Protein AF-A0A0M3K8L6-F1 (afdb_monomer)

Nearest PDB structures (foldseek):
  2xv9-assembly1_A  TM=9.441E-01  e=3.424E-09  Ascaris suum
  5l9t-assembly1_N  TM=1.394E-01  e=3.277E+00  Homo sapiens

Mean predicted aligned error: 20.72 Å

pLDDT: mean 73.65, std 17.53, range [29.53, 94.19]

Structure (mmCIF, N/CA/C/O backbone):
data_AF-A0A0M3K8L6-F1
#
_entry.id   AF-A0A0M3K8L6-F1
#
loop_
_atom_site.group_PDB
_atom_site.id
_atom_site.type_symbol
_atom_site.label_atom_id
_atom_site.label_alt_id
_atom_site.label_comp_id
_atom_site.label_asym_id
_atom_site.label_entity_id
_atom_site.label_seq_id
_atom_site.pdbx_PDB_ins_code
_atom_site.Cartn_x
_atom_site.Cartn_y
_atom_site.Cartn_z
_atom_site.occupancy
_atom_site.B_iso_or_equiv
_atom_site.auth_seq_id
_atom_site.auth_comp_id
_atom_site.auth_asym_id
_atom_site.auth_atom_id
_atom_site.pdbx_PDB_model_num
ATOM 1 N N . MET A 1 1 ? -25.106 10.207 27.024 1.00 66.44 1 MET A N 1
ATOM 2 C CA . MET A 1 1 ? -25.747 10.625 25.760 1.00 66.44 1 MET A CA 1
ATOM 3 C C . MET A 1 1 ? -25.658 12.135 25.568 1.00 66.44 1 MET A C 1
ATOM 5 O O . MET A 1 1 ? -25.492 12.571 24.439 1.00 66.44 1 MET A O 1
ATOM 9 N N . ASP A 1 2 ? -25.664 12.926 26.643 1.00 71.19 2 ASP A N 1
ATOM 10 C CA . ASP A 1 2 ? -25.827 14.388 26.529 1.00 71.19 2 ASP A CA 1
ATOM 11 C C . ASP A 1 2 ? -24.532 15.207 26.544 1.00 71.19 2 ASP A C 1
ATOM 13 O O . ASP A 1 2 ? -24.562 16.410 26.312 1.00 71.19 2 ASP A O 1
ATOM 17 N N . THR A 1 3 ? -23.383 14.563 26.752 1.00 80.44 3 THR A N 1
ATOM 18 C CA . THR A 1 3 ? -22.066 15.214 26.698 1.00 80.44 3 THR A CA 1
ATOM 19 C C . THR A 1 3 ? -21.401 15.001 25.335 1.00 80.44 3 THR A C 1
ATOM 21 O O . THR A 1 3 ? -21.449 15.867 24.466 1.00 80.44 3 THR A O 1
ATOM 24 N N . HIS A 1 4 ? -20.833 13.816 25.103 1.00 86.25 4 HIS A N 1
ATOM 25 C CA . HIS A 1 4 ? -20.011 13.514 23.919 1.00 86.25 4 HIS A CA 1
ATOM 26 C C . HIS A 1 4 ? -20.812 13.072 22.682 1.00 86.25 4 HIS A C 1
ATOM 28 O O . HIS A 1 4 ? -20.269 13.009 21.582 1.00 86.25 4 HIS A O 1
ATOM 34 N N . LEU A 1 5 ? -22.109 12.792 22.855 1.00 87.56 5 LEU A N 1
ATOM 35 C CA . LEU A 1 5 ? -23.049 12.385 21.799 1.00 87.56 5 LEU A CA 1
ATOM 36 C C . LEU A 1 5 ? -24.196 13.396 21.623 1.00 87.56 5 LEU A C 1
ATOM 38 O O . LEU A 1 5 ? -25.257 13.067 21.101 1.00 87.56 5 LEU A O 1
ATOM 42 N N . LYS A 1 6 ? -23.986 14.646 22.058 1.00 89.00 6 LYS A N 1
ATOM 43 C CA . LYS A 1 6 ? -24.991 15.719 21.982 1.00 89.00 6 LYS A CA 1
ATOM 44 C C . LYS A 1 6 ? -25.395 16.104 20.554 1.00 89.00 6 LYS A C 1
ATOM 46 O O . LYS A 1 6 ? -26.460 16.670 20.372 1.00 89.00 6 LYS A O 1
ATOM 51 N N . TRP A 1 7 ? -24.539 15.800 19.581 1.00 91.31 7 TRP A N 1
ATOM 52 C CA . TRP A 1 7 ? -24.730 16.077 18.157 1.00 91.31 7 TRP A CA 1
ATOM 53 C C . TRP A 1 7 ? -25.682 15.089 17.470 1.00 91.31 7 TRP A C 1
ATOM 55 O O . TRP A 1 7 ? -26.079 15.320 16.333 1.00 91.31 7 TRP A O 1
ATOM 65 N N . LEU A 1 8 ? -26.043 13.991 18.141 1.00 90.94 8 LEU A N 1
ATOM 66 C CA . LEU A 1 8 ? -27.080 13.084 17.663 1.00 90.94 8 LEU A CA 1
ATOM 67 C C . LEU A 1 8 ? -28.461 13.710 17.857 1.00 90.94 8 LEU A C 1
ATOM 69 O O . LEU A 1 8 ? -28.747 14.285 18.913 1.00 90.94 8 LEU A O 1
ATOM 73 N N . SER A 1 9 ? -29.327 13.518 16.866 1.00 91.50 9 SER A N 1
ATOM 74 C CA . SER A 1 9 ? -30.755 13.828 16.983 1.00 91.50 9 SER A CA 1
ATOM 75 C C . SER A 1 9 ? -31.423 12.998 18.093 1.00 91.50 9 SER A C 1
ATOM 77 O O . SER A 1 9 ? -30.913 11.927 18.453 1.00 91.50 9 SER A O 1
ATOM 79 N N . PRO A 1 10 ? -32.547 13.467 18.664 1.00 92.38 10 PRO A N 1
ATOM 80 C CA . PRO A 1 10 ? -33.313 12.704 19.648 1.00 92.38 10 PRO A CA 1
ATOM 81 C C . PRO A 1 10 ? -33.648 11.284 19.175 1.00 92.38 10 PRO A C 1
ATOM 83 O O . PRO A 1 10 ? -33.452 10.336 19.932 1.00 92.38 10 PRO A O 1
ATOM 86 N N . GLU A 1 11 ? -34.031 11.130 17.908 1.00 92.25 11 GLU A N 1
ATOM 87 C CA . GLU A 1 11 ? -34.384 9.850 17.290 1.00 92.25 11 GLU A CA 1
ATOM 88 C C . GLU A 1 11 ? -33.172 8.909 17.234 1.00 92.25 11 GLU A C 1
ATOM 90 O O . GLU A 1 11 ? -33.246 7.749 17.636 1.00 92.25 11 GLU A O 1
ATOM 95 N N . GLN A 1 12 ? -32.007 9.421 16.819 1.00 92.81 12 GLN A N 1
ATOM 96 C CA . GLN A 1 12 ? -30.764 8.641 16.809 1.00 92.81 12 GLN A CA 1
ATOM 97 C C . GLN A 1 12 ? -30.341 8.222 18.221 1.00 92.81 12 GLN A C 1
ATOM 99 O O . GLN A 1 12 ? -29.830 7.118 18.412 1.00 92.81 12 GLN A O 1
ATOM 104 N N . LYS A 1 13 ? -30.525 9.089 19.225 1.00 92.75 13 LYS A N 1
ATOM 105 C CA . LYS A 1 13 ? -30.230 8.746 20.624 1.00 92.75 13 LYS A CA 1
ATOM 106 C C . LYS A 1 13 ? -31.160 7.648 21.130 1.00 92.75 13 LYS A C 1
ATOM 108 O O . LYS A 1 13 ? -30.684 6.736 21.805 1.00 92.75 13 LYS A O 1
ATOM 113 N N . GLU A 1 14 ? -32.450 7.732 20.817 1.00 93.19 14 GLU A N 1
ATOM 114 C CA . GLU A 1 14 ? -33.437 6.722 21.191 1.00 93.19 14 GLU A CA 1
ATOM 115 C C . GLU A 1 14 ? -33.106 5.363 20.573 1.00 93.19 14 GLU A C 1
ATOM 117 O O . GLU A 1 14 ? -33.048 4.372 21.298 1.00 93.19 14 GLU A O 1
ATOM 122 N N . GLU A 1 15 ? -32.738 5.323 19.293 1.00 93.75 15 GLU A N 1
ATOM 123 C CA . GLU A 1 15 ? -32.321 4.084 18.632 1.00 93.75 15 GLU A CA 1
ATOM 124 C C . GLU A 1 15 ? -31.092 3.454 19.306 1.00 93.75 15 GLU A C 1
ATOM 126 O O . GLU A 1 15 ? -31.068 2.252 19.567 1.00 93.75 15 GLU A O 1
ATOM 131 N N . LEU A 1 16 ? -30.071 4.242 19.667 1.00 92.56 16 LEU A N 1
ATOM 132 C CA . LEU A 1 16 ? -28.906 3.709 20.387 1.00 92.56 16 LEU A CA 1
ATOM 133 C C . LEU A 1 16 ? -29.274 3.186 21.787 1.00 92.56 16 LEU A C 1
ATOM 135 O O . LEU A 1 16 ? -28.673 2.219 22.268 1.00 92.56 16 LEU A O 1
ATOM 139 N N . LEU A 1 17 ? -30.241 3.819 22.459 1.00 92.62 17 LEU A N 1
ATOM 140 C CA . LEU A 1 17 ? -30.763 3.347 23.742 1.00 92.62 17 LEU A CA 1
ATOM 141 C C . LEU A 1 17 ? -31.552 2.047 23.576 1.00 92.62 17 LEU A C 1
ATOM 143 O O . LEU A 1 17 ? -31.410 1.150 24.407 1.00 92.62 17 LEU A O 1
ATOM 147 N N . GLU A 1 18 ? -32.338 1.922 22.512 1.00 94.19 18 GLU A N 1
ATOM 148 C CA . GLU A 1 18 ? -33.068 0.704 22.178 1.00 94.19 18 GLU A CA 1
ATOM 149 C C . GLU A 1 18 ? -32.111 -0.443 21.840 1.00 94.19 18 GLU A C 1
ATOM 151 O O . GLU A 1 18 ? -32.229 -1.526 22.408 1.00 94.19 18 GLU A O 1
ATOM 156 N N . MET A 1 19 ? -31.074 -0.189 21.032 1.00 93.25 19 MET A N 1
ATOM 157 C CA . MET A 1 19 ? -30.002 -1.155 20.774 1.00 93.25 19 MET A CA 1
ATOM 158 C C . MET A 1 19 ? -29.391 -1.663 22.085 1.00 93.25 19 MET A C 1
ATOM 160 O O . MET A 1 19 ? -29.245 -2.871 22.278 1.00 93.25 19 MET A O 1
ATOM 164 N N . LYS A 1 20 ? -29.088 -0.756 23.022 1.00 91.00 20 LYS A N 1
ATOM 165 C CA . LYS A 1 20 ? -28.560 -1.122 24.342 1.00 91.00 20 LYS A CA 1
ATOM 166 C C . LYS A 1 20 ? -29.549 -1.970 25.152 1.00 91.00 20 LYS A C 1
ATOM 168 O O . LYS A 1 20 ? -29.124 -2.939 25.776 1.00 91.00 20 LYS A O 1
ATOM 173 N N . LYS A 1 21 ? -30.843 -1.624 25.155 1.00 93.31 21 LYS A N 1
ATOM 174 C CA . LYS A 1 21 ? -31.902 -2.394 25.841 1.00 93.31 21 LYS A CA 1
ATOM 175 C C . LYS A 1 21 ? -32.066 -3.793 25.244 1.00 93.31 21 LYS A C 1
ATOM 177 O O . LYS A 1 21 ? -32.206 -4.753 25.991 1.00 93.31 21 LYS A O 1
ATOM 182 N N . ASN A 1 22 ? -31.945 -3.910 23.924 1.00 92.75 22 ASN A N 1
ATOM 183 C CA . ASN A 1 22 ? -32.039 -5.166 23.179 1.00 92.75 22 ASN A CA 1
ATOM 184 C C . ASN A 1 22 ? -30.759 -6.022 23.266 1.00 92.75 22 ASN A C 1
ATOM 186 O O . ASN A 1 22 ? -30.599 -6.978 22.510 1.00 92.75 22 ASN A O 1
ATOM 190 N N . GLY A 1 23 ? -29.824 -5.681 24.161 1.00 90.31 23 GLY A N 1
ATOM 191 C CA . GLY A 1 23 ? -28.615 -6.464 24.410 1.00 90.31 23 GLY A CA 1
ATOM 192 C C . GLY A 1 23 ? -27.557 -6.369 23.309 1.00 90.31 23 GLY A C 1
ATOM 193 O O . GLY A 1 23 ? -26.656 -7.206 23.264 1.00 90.31 23 GLY A O 1
ATOM 194 N N . LYS A 1 24 ? -27.634 -5.367 22.421 1.00 90.94 24 LYS A N 1
ATOM 195 C CA . LYS A 1 24 ? -26.605 -5.152 21.398 1.00 90.94 24 LYS A CA 1
ATOM 196 C C . LYS A 1 24 ? -25.256 -4.854 22.036 1.00 90.94 24 LYS A C 1
ATOM 198 O O . LYS A 1 24 ? -25.151 -4.143 23.039 1.00 90.94 24 LYS A O 1
ATOM 203 N N . SER A 1 25 ? -24.206 -5.386 21.422 1.00 87.19 25 SER A N 1
ATOM 204 C CA . SER A 1 25 ? -22.842 -5.198 21.901 1.00 87.19 25 SER A CA 1
ATOM 205 C C . SER A 1 25 ? -22.416 -3.730 21.798 1.00 87.19 25 SER A C 1
ATOM 207 O O . SER A 1 25 ? -22.850 -2.989 20.912 1.00 87.19 25 SER A O 1
ATOM 209 N N . LYS A 1 26 ? -21.488 -3.303 22.667 1.00 82.69 26 LYS A N 1
ATOM 210 C CA . LYS A 1 26 ? -20.894 -1.956 22.587 1.00 82.69 26 LYS A CA 1
ATOM 211 C C . LYS A 1 26 ? -20.299 -1.679 21.201 1.00 82.69 26 LYS A C 1
ATOM 213 O O . LYS A 1 26 ? -20.397 -0.554 20.729 1.00 82.69 26 LYS A O 1
ATOM 218 N N . LYS A 1 27 ? -19.746 -2.702 20.537 1.00 82.69 27 LYS A N 1
ATOM 219 C CA . LYS A 1 27 ? -19.199 -2.612 19.174 1.00 82.69 27 LYS A CA 1
ATOM 220 C C . LYS A 1 27 ? -20.271 -2.305 18.128 1.00 82.69 27 LYS A C 1
ATOM 222 O O . LYS A 1 27 ? -20.048 -1.453 17.278 1.00 82.69 27 LYS A O 1
ATOM 227 N N . GLU A 1 28 ? -21.439 -2.943 18.203 1.00 85.31 28 GLU A N 1
ATOM 228 C CA . GLU A 1 28 ? -22.564 -2.634 17.305 1.00 85.31 28 GLU A CA 1
ATOM 229 C C . GLU A 1 28 ? -23.077 -1.204 17.520 1.00 85.31 28 GLU A C 1
ATOM 231 O O . GLU A 1 28 ? -23.329 -0.482 16.557 1.00 85.31 28 GLU A O 1
ATOM 236 N N . ILE A 1 29 ? -23.167 -0.763 18.779 1.00 89.25 29 ILE A N 1
ATOM 237 C CA . ILE A 1 29 ? -23.559 0.613 19.122 1.00 89.25 29 ILE A CA 1
ATOM 238 C C . ILE A 1 29 ? -22.514 1.614 18.602 1.00 89.25 29 ILE A C 1
ATOM 240 O O . ILE A 1 29 ? -22.872 2.618 17.991 1.00 89.25 29 ILE A O 1
ATOM 244 N N . GLN A 1 30 ? -21.220 1.337 18.786 1.00 85.25 30 GLN A N 1
ATOM 245 C CA . GLN A 1 30 ? -20.128 2.159 18.253 1.00 85.25 30 GLN A CA 1
ATOM 246 C C . GLN A 1 30 ? -20.168 2.245 16.724 1.00 85.25 30 GLN A C 1
ATOM 248 O O . GLN A 1 30 ? -20.036 3.340 16.184 1.00 85.25 30 GLN A O 1
ATOM 253 N N . ALA A 1 31 ? -20.403 1.129 16.029 1.00 86.12 31 ALA A N 1
ATOM 254 C CA . ALA A 1 31 ? -20.527 1.108 14.572 1.00 86.12 31 ALA A CA 1
ATOM 255 C C . ALA A 1 31 ? -21.700 1.974 14.090 1.00 86.12 31 ALA A C 1
ATOM 257 O O . ALA A 1 31 ? -21.588 2.676 13.087 1.00 86.12 31 ALA A O 1
ATOM 258 N N . LYS A 1 32 ? -22.813 1.983 14.833 1.00 90.62 32 LYS A N 1
ATOM 259 C CA . LYS A 1 32 ? -23.957 2.847 14.532 1.00 90.62 32 LYS A CA 1
ATOM 260 C C . LYS A 1 32 ? -23.649 4.330 14.774 1.00 90.62 32 LYS A C 1
ATOM 262 O O . LYS A 1 32 ? -23.982 5.167 13.939 1.00 90.62 32 LYS A O 1
ATOM 267 N N . VAL A 1 33 ? -22.953 4.664 15.863 1.00 90.44 33 VAL A N 1
ATOM 268 C CA . VAL A 1 33 ? -22.462 6.035 16.111 1.00 90.44 33 VAL A CA 1
ATOM 269 C C . VAL A 1 33 ? -21.514 6.485 14.996 1.00 90.44 33 VAL A C 1
ATOM 271 O O . VAL A 1 33 ? -21.621 7.608 14.506 1.00 90.44 33 VAL A O 1
ATOM 274 N N . GLU A 1 34 ? -20.613 5.609 14.556 1.00 85.81 34 GLU A N 1
ATOM 275 C CA . GLU A 1 34 ? -19.696 5.880 13.450 1.00 85.81 34 GLU A CA 1
ATOM 276 C C . GLU A 1 34 ? -20.441 6.088 12.126 1.00 85.81 34 GLU A C 1
ATOM 278 O O . GLU A 1 34 ? -20.120 7.007 11.373 1.00 85.81 34 GLU A O 1
ATOM 283 N N . HIS A 1 35 ? -21.471 5.284 11.860 1.00 88.75 35 HIS A N 1
ATOM 284 C CA . HIS A 1 35 ? -22.353 5.473 10.714 1.00 88.75 35 HIS A CA 1
ATOM 285 C C . HIS A 1 35 ? -22.966 6.879 10.719 1.00 88.75 35 HIS A C 1
ATOM 287 O O . HIS A 1 35 ? -22.890 7.570 9.704 1.00 88.75 35 HIS A O 1
ATOM 293 N N . TYR A 1 36 ? -23.494 7.348 11.855 1.00 91.38 36 TYR A N 1
ATOM 294 C CA . TYR A 1 36 ? -24.019 8.713 11.968 1.00 91.38 36 TYR A CA 1
ATOM 295 C C . TYR A 1 36 ? -22.958 9.784 11.757 1.00 91.38 36 TYR A C 1
ATOM 297 O O . TYR A 1 36 ? -23.195 10.729 11.011 1.00 91.38 36 TYR A O 1
ATOM 305 N N . LEU A 1 37 ? -21.768 9.606 12.328 1.00 87.94 37 LEU A N 1
ATOM 306 C CA . LEU A 1 37 ? -20.661 10.541 12.145 1.00 87.94 37 LEU A CA 1
ATOM 307 C C . LEU A 1 37 ? -20.244 10.656 10.669 1.00 87.94 37 LEU A C 1
ATOM 309 O O . LEU A 1 37 ? -19.899 11.738 10.198 1.00 87.94 37 LEU A O 1
ATOM 313 N N . ASN A 1 38 ? -20.270 9.547 9.928 1.00 85.94 38 ASN A N 1
ATOM 314 C CA . ASN A 1 38 ? -19.866 9.522 8.524 1.00 85.94 38 ASN A CA 1
ATOM 315 C C . ASN A 1 38 ? -20.858 10.229 7.595 1.00 85.94 38 ASN A C 1
ATOM 317 O O . ASN A 1 38 ? -20.407 10.775 6.591 1.00 85.94 38 ASN A O 1
ATOM 321 N N . HIS A 1 39 ? -22.144 10.263 7.957 1.00 90.00 39 HIS A N 1
ATOM 322 C CA . HIS A 1 39 ? -23.195 10.987 7.230 1.00 90.00 39 HIS A CA 1
ATOM 323 C C . HIS A 1 39 ? -23.201 12.496 7.510 1.00 90.00 39 HIS A C 1
ATOM 325 O O . HIS A 1 39 ? -23.907 13.238 6.834 1.00 90.00 39 HIS A O 1
ATOM 331 N N . LEU A 1 40 ? -22.427 12.963 8.495 1.00 84.75 40 LEU A N 1
ATOM 332 C CA . LEU A 1 40 ? -22.200 14.389 8.700 1.00 84.75 40 LEU A CA 1
ATOM 333 C C . LEU A 1 40 ? -21.114 14.906 7.752 1.00 84.75 40 LEU A C 1
ATOM 335 O O . LEU A 1 40 ? -20.116 14.227 7.475 1.00 84.75 40 LEU A O 1
ATOM 339 N N . GLU A 1 41 ? -21.269 16.162 7.345 1.00 81.31 41 GLU A N 1
ATOM 340 C CA . GLU A 1 41 ? -20.324 16.901 6.509 1.00 81.31 41 GLU A CA 1
ATOM 341 C C . GLU A 1 41 ? -19.964 18.254 7.143 1.00 81.31 41 GLU A C 1
ATOM 343 O O . GLU A 1 41 ? -20.575 18.689 8.123 1.00 81.31 41 GLU A O 1
ATOM 348 N N . GLY A 1 42 ? -18.927 18.903 6.605 1.00 86.00 42 GLY A N 1
ATOM 349 C CA . GLY A 1 42 ? -18.528 20.254 7.002 1.00 86.00 42 GLY A CA 1
ATOM 350 C C . GLY A 1 42 ? -18.249 20.412 8.501 1.00 86.00 42 GLY A C 1
ATOM 351 O O . GLY A 1 42 ? -17.593 19.574 9.128 1.00 86.00 42 GLY A O 1
ATOM 352 N N . ASP A 1 43 ? -18.730 21.513 9.072 1.00 84.19 43 ASP A N 1
ATOM 353 C CA . ASP A 1 43 ? -18.460 21.871 10.466 1.00 84.19 43 ASP A CA 1
ATOM 354 C C . ASP A 1 43 ? -19.219 20.992 11.468 1.00 84.19 43 ASP A C 1
ATOM 356 O O . ASP A 1 43 ? -18.664 20.655 12.514 1.00 84.19 43 ASP A O 1
ATOM 360 N N . ALA A 1 44 ? -20.401 20.480 11.107 1.00 87.56 44 ALA A N 1
ATOM 361 C CA . ALA A 1 44 ? -21.141 19.530 11.939 1.00 87.56 44 ALA A CA 1
ATOM 362 C C . ALA A 1 44 ? -20.323 18.255 12.209 1.00 87.56 44 ALA A C 1
ATOM 364 O O . ALA A 1 44 ? -20.238 17.777 13.343 1.00 87.56 44 ALA A O 1
ATOM 365 N N . LYS A 1 45 ? -19.637 17.732 11.182 1.00 88.75 45 LYS A N 1
ATOM 366 C CA . LYS A 1 45 ? -18.736 16.580 11.337 1.00 88.75 45 LYS A CA 1
ATOM 367 C C . LYS A 1 45 ? -17.537 16.902 12.226 1.00 88.75 45 LYS A C 1
ATOM 369 O O . LYS A 1 45 ? -17.133 16.065 13.038 1.00 88.75 45 LYS A O 1
ATOM 374 N N . LYS A 1 46 ? -16.955 18.099 12.088 1.00 84.88 46 LYS A N 1
ATOM 375 C CA . LYS A 1 46 ? -15.815 18.535 12.912 1.00 84.88 46 LYS A CA 1
ATOM 376 C C . LYS A 1 46 ? -16.210 18.639 14.383 1.00 84.88 46 LYS A C 1
ATOM 378 O O . LYS A 1 46 ? -15.505 18.096 15.230 1.00 84.88 46 LYS A O 1
ATOM 383 N N . GLU A 1 47 ? -17.341 19.267 14.691 1.00 87.94 47 GLU A N 1
ATOM 384 C CA . GLU A 1 47 ? -17.843 19.412 16.063 1.00 87.94 47 GLU A CA 1
ATOM 385 C C . GLU A 1 47 ? -18.205 18.069 16.703 1.00 87.94 47 GLU A C 1
ATOM 387 O O . GLU A 1 47 ? -17.867 17.813 17.866 1.00 87.94 47 GLU A O 1
ATOM 392 N N . ALA A 1 48 ? -18.843 17.178 15.939 1.00 89.94 48 ALA A N 1
ATOM 393 C CA . ALA A 1 48 ? -19.135 15.817 16.372 1.00 89.94 48 ALA A CA 1
ATOM 394 C C . ALA A 1 48 ? -17.844 15.039 16.678 1.00 89.94 48 ALA A C 1
ATOM 396 O O . ALA A 1 48 ? -17.720 14.422 17.738 1.00 89.94 48 ALA A O 1
ATOM 397 N N . THR A 1 49 ? -16.841 15.143 15.801 1.00 86.69 49 THR A N 1
ATOM 398 C CA . THR A 1 49 ? -15.523 14.519 15.992 1.00 86.69 49 THR A CA 1
ATOM 399 C C . THR A 1 49 ? -14.824 15.064 17.239 1.00 86.69 49 THR A C 1
ATOM 401 O O . THR A 1 49 ? -14.344 14.281 18.055 1.00 86.69 49 THR A O 1
ATOM 404 N N . GLN A 1 50 ? -14.819 16.384 17.450 1.00 87.25 50 GLN A N 1
ATOM 405 C CA . GLN A 1 50 ? -14.248 17.008 18.652 1.00 87.25 50 GLN A CA 1
ATOM 406 C C . GLN A 1 50 ? -14.973 16.575 19.933 1.00 87.25 50 GLN A C 1
ATOM 408 O O . GLN A 1 50 ? -14.337 16.296 20.950 1.00 87.25 50 GLN A O 1
ATOM 413 N N . SER A 1 51 ? -16.300 16.444 19.882 1.00 89.62 51 SER A N 1
ATOM 414 C CA . SER A 1 51 ? -17.097 15.957 21.014 1.00 89.62 51 SER A CA 1
ATOM 415 C C . SER A 1 51 ? -16.733 14.516 21.390 1.00 89.62 51 SER A C 1
ATOM 417 O O . SER A 1 51 ? -16.581 14.211 22.577 1.00 89.62 51 SER A O 1
ATOM 419 N N . LEU A 1 52 ? -16.534 13.649 20.390 1.00 90.44 52 LEU A N 1
ATOM 420 C CA . LEU A 1 52 ? -16.093 12.263 20.573 1.00 90.44 52 LEU A CA 1
ATOM 421 C C . LEU A 1 52 ? -14.642 12.169 21.070 1.00 90.44 52 LEU A C 1
ATOM 423 O O . LEU A 1 52 ? -14.358 11.371 21.963 1.00 90.44 52 LEU A O 1
ATOM 427 N N . ILE A 1 53 ? -13.740 13.015 20.557 1.00 88.50 53 ILE A N 1
ATOM 428 C CA . ILE A 1 53 ? -12.365 13.156 21.065 1.00 88.50 53 ILE A CA 1
ATOM 429 C C . ILE A 1 53 ? -12.382 13.510 22.557 1.00 88.50 53 ILE A C 1
ATOM 431 O O . ILE A 1 53 ? -11.616 12.939 23.332 1.00 88.50 53 ILE A O 1
ATOM 435 N N . GLY A 1 54 ? -13.287 14.397 22.982 1.00 88.94 54 GLY A N 1
ATOM 436 C CA . GLY A 1 54 ? -13.497 14.703 24.397 1.00 88.94 54 GLY A CA 1
ATOM 437 C C . GLY A 1 54 ? -13.831 13.458 25.224 1.00 88.94 54 GLY A C 1
ATOM 438 O O . GLY A 1 54 ? -13.235 13.249 26.275 1.00 88.94 54 GLY A O 1
ATOM 439 N N . GLY A 1 55 ? -14.708 12.585 24.722 1.00 90.12 55 GLY A N 1
ATOM 440 C CA . GLY A 1 55 ? -15.054 11.334 25.406 1.00 90.12 55 GLY A CA 1
ATOM 441 C C . GLY A 1 55 ? -13.873 10.368 25.495 1.00 90.12 55 GLY A C 1
ATOM 442 O O . GLY A 1 55 ? -13.639 9.758 26.535 1.00 90.12 55 GLY A O 1
ATOM 443 N N . CYS A 1 56 ? -13.071 10.282 24.435 1.00 90.38 56 CYS A N 1
ATOM 444 C CA . CYS A 1 56 ? -11.840 9.498 24.442 1.00 90.38 56 CYS A CA 1
ATOM 445 C C . CYS A 1 56 ? -10.799 10.021 25.432 1.00 90.38 56 CYS A C 1
ATOM 447 O O . CYS A 1 56 ? -10.072 9.226 26.026 1.00 90.38 56 CYS A O 1
ATOM 449 N N . ARG A 1 57 ? -10.748 11.337 25.656 1.00 89.50 57 ARG A N 1
ATOM 450 C CA . ARG A 1 57 ? -9.872 11.932 26.666 1.00 89.50 57 ARG A CA 1
ATOM 451 C C . ARG A 1 57 ? -10.264 11.510 28.080 1.00 89.50 57 ARG A C 1
ATOM 453 O O . ARG A 1 57 ? -9.382 11.178 28.861 1.00 89.50 57 ARG A O 1
ATOM 460 N N . GLU A 1 58 ? -11.556 11.480 28.393 1.00 91.00 58 GLU A N 1
ATOM 461 C CA . GLU A 1 58 ? -12.040 11.002 29.697 1.00 91.00 58 GLU A CA 1
ATOM 462 C C . GLU A 1 58 ? -11.705 9.520 29.916 1.00 91.00 58 GLU A C 1
ATOM 464 O O . GLU A 1 58 ? -11.267 9.127 30.997 1.00 91.00 58 GLU A O 1
ATOM 469 N N . ILE A 1 59 ? -11.812 8.701 28.865 1.00 90.94 59 ILE A N 1
ATOM 470 C CA . ILE A 1 59 ? -11.391 7.295 28.916 1.00 90.94 59 ILE A CA 1
ATOM 471 C C . ILE A 1 59 ? -9.878 7.186 29.152 1.00 90.94 59 ILE A C 1
ATOM 473 O O . ILE A 1 59 ? -9.457 6.410 30.006 1.00 90.94 59 ILE A O 1
ATOM 477 N N . LEU A 1 60 ? -9.054 7.973 28.450 1.00 89.06 60 LEU A N 1
ATOM 478 C CA . LEU A 1 60 ? -7.601 7.990 28.661 1.00 89.06 60 LEU A CA 1
ATOM 479 C C . LEU A 1 60 ? -7.246 8.362 30.105 1.00 89.06 60 LEU A C 1
ATOM 481 O O . LEU A 1 60 ? -6.498 7.630 30.748 1.00 89.06 60 LEU A O 1
ATOM 485 N N . LYS A 1 61 ? -7.853 9.419 30.656 1.00 92.88 61 LYS A N 1
ATOM 486 C CA . LYS A 1 61 ? -7.655 9.824 32.058 1.00 92.88 61 LYS A CA 1
ATOM 487 C C . LYS A 1 61 ? -7.976 8.697 33.036 1.00 92.88 61 LYS A C 1
ATOM 489 O O . LYS A 1 61 ? -7.233 8.481 33.988 1.00 92.88 61 LYS A O 1
ATOM 494 N N . TYR A 1 62 ? -9.053 7.956 32.791 1.00 92.25 62 TYR A N 1
ATOM 495 C CA . TYR A 1 62 ? -9.436 6.818 33.625 1.00 92.25 62 TYR A CA 1
ATOM 496 C C . TYR A 1 62 ? -8.445 5.643 33.520 1.00 92.25 62 TYR A C 1
ATOM 498 O O . TYR A 1 62 ? -8.057 5.049 34.534 1.00 92.25 62 TYR A O 1
ATOM 506 N N . VAL A 1 63 ? -8.023 5.311 32.296 1.00 91.44 63 VAL A N 1
ATOM 507 C CA . VAL A 1 63 ? -7.172 4.149 32.003 1.00 91.44 63 VAL A CA 1
ATOM 508 C C . VAL A 1 63 ? -5.722 4.392 32.422 1.00 91.44 63 VAL A C 1
ATOM 510 O O . VAL A 1 63 ? -5.195 3.639 33.238 1.00 91.44 63 VAL A O 1
ATOM 513 N N . ILE A 1 64 ? -5.086 5.438 31.890 1.00 89.88 64 ILE A N 1
ATOM 514 C CA . ILE A 1 64 ? -3.649 5.701 32.066 1.00 89.88 64 ILE A CA 1
ATOM 515 C C . ILE A 1 64 ? -3.351 6.799 33.096 1.00 89.88 64 ILE A C 1
ATOM 517 O O . ILE A 1 64 ? -2.188 7.014 33.421 1.00 89.88 64 ILE A O 1
ATOM 521 N N . GLY A 1 65 ? -4.368 7.474 33.638 1.00 90.94 65 GLY A N 1
ATOM 522 C CA . GLY A 1 65 ? -4.202 8.545 34.624 1.00 90.94 65 GLY A CA 1
ATOM 523 C C . GLY A 1 65 ? -4.062 9.940 34.007 1.00 90.94 65 GLY A C 1
ATOM 524 O O . GLY A 1 65 ? -3.793 10.104 32.813 1.00 90.94 65 GLY A O 1
ATOM 525 N N . GLU A 1 66 ? -4.257 10.967 34.839 1.00 91.25 66 GLU A N 1
ATOM 526 C CA . GLU A 1 66 ? -4.202 12.377 34.423 1.00 91.25 66 GLU A CA 1
ATOM 527 C C . GLU A 1 66 ? -2.785 12.791 33.994 1.00 91.25 66 GLU A C 1
ATOM 529 O O . GLU A 1 66 ? -2.639 13.484 32.993 1.00 91.25 66 GLU A O 1
ATOM 534 N N . GLU A 1 67 ? -1.751 12.312 34.695 1.00 90.00 67 GLU A N 1
ATOM 535 C CA . GLU A 1 67 ? -0.340 12.617 34.416 1.00 90.00 67 GLU A CA 1
ATOM 536 C C . GLU A 1 67 ? 0.086 12.128 33.024 1.00 90.00 67 GLU A C 1
ATOM 538 O O . GLU A 1 67 ? 0.450 12.932 32.167 1.00 90.00 67 GLU A O 1
ATOM 543 N N . ASN A 1 68 ? -0.082 10.832 32.746 1.00 91.25 68 ASN A N 1
ATOM 544 C CA . ASN A 1 68 ? 0.256 10.248 31.445 1.00 91.25 68 ASN A CA 1
ATOM 545 C C . ASN A 1 68 ? -0.593 10.846 30.307 1.00 91.25 68 ASN A C 1
ATOM 547 O O . ASN A 1 68 ? -0.117 11.037 29.187 1.00 91.25 68 ASN A O 1
ATOM 551 N N . THR A 1 69 ? -1.857 11.193 30.581 1.00 90.81 69 THR A N 1
ATOM 552 C CA . THR A 1 69 ? -2.714 11.878 29.599 1.00 90.81 69 THR A CA 1
ATOM 553 C C . THR A 1 69 ? -2.228 13.304 29.315 1.00 90.81 69 THR A C 1
ATOM 555 O O . THR A 1 69 ? -2.281 13.758 28.168 1.00 90.81 69 THR A O 1
ATOM 558 N N . ALA A 1 70 ? -1.759 14.025 30.336 1.00 91.31 70 ALA A N 1
ATOM 559 C CA . ALA A 1 70 ? -1.180 15.355 30.186 1.00 91.31 70 ALA A CA 1
ATOM 560 C C . ALA A 1 70 ? 0.140 15.308 29.406 1.00 91.31 70 ALA A C 1
ATOM 562 O O . ALA A 1 70 ? 0.357 16.166 28.550 1.00 91.31 70 ALA A O 1
ATOM 563 N N . GLU A 1 71 ? 0.964 14.279 29.617 1.00 92.00 71 GLU A N 1
ATOM 564 C CA . GLU A 1 71 ? 2.189 14.067 28.843 1.00 92.00 71 GLU A CA 1
ATOM 565 C C . GLU A 1 71 ? 1.886 13.864 27.350 1.00 92.00 71 GLU A C 1
ATOM 567 O O . GLU A 1 71 ? 2.442 14.574 26.512 1.00 92.00 71 GLU A O 1
ATOM 572 N N . LEU A 1 72 ? 0.931 12.989 26.999 1.00 89.38 72 LEU A N 1
ATOM 573 C CA . LEU A 1 72 ? 0.509 12.804 25.599 1.00 89.38 72 LEU A CA 1
ATOM 574 C C . LEU A 1 72 ? -0.001 14.104 24.966 1.00 89.38 72 LEU A C 1
ATOM 576 O O . LEU A 1 72 ? 0.247 14.371 23.788 1.00 89.38 72 LEU A O 1
ATOM 580 N N . ARG A 1 73 ? -0.716 14.927 25.740 1.00 88.12 73 ARG A N 1
ATOM 581 C CA . ARG A 1 73 ? -1.176 16.239 25.278 1.00 88.12 73 ARG A CA 1
ATOM 582 C C . ARG A 1 73 ? 0.001 17.180 25.028 1.00 88.12 73 ARG A C 1
ATOM 584 O O . ARG A 1 73 ? 0.053 17.787 23.966 1.00 88.12 73 ARG A O 1
ATOM 591 N N . SER A 1 74 ? 0.947 17.257 25.962 1.00 90.31 74 SER A N 1
ATOM 592 C CA . SER A 1 74 ? 2.145 18.090 25.824 1.00 90.31 74 SER A CA 1
ATOM 593 C C . SER A 1 74 ? 2.964 17.696 24.599 1.00 90.31 74 SER A C 1
ATOM 595 O O . SER A 1 74 ? 3.385 18.567 23.843 1.00 90.31 74 SER A O 1
ATOM 597 N N . MET A 1 75 ? 3.147 16.393 24.362 1.00 89.38 75 MET A N 1
ATOM 598 C CA . MET A 1 75 ? 3.823 15.888 2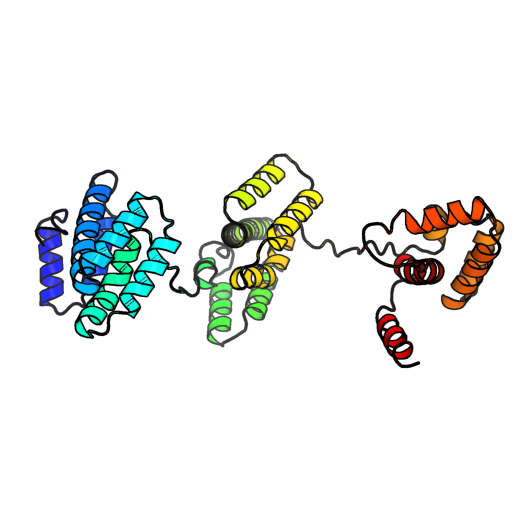3.166 1.00 89.38 75 MET A CA 1
ATOM 599 C C . MET A 1 75 ? 3.121 16.362 21.891 1.00 89.38 75 MET A C 1
ATOM 601 O O . MET A 1 75 ? 3.771 16.872 20.982 1.00 89.38 75 MET A O 1
ATOM 605 N N . LYS A 1 76 ? 1.789 16.252 21.836 1.00 84.94 76 LYS A N 1
ATOM 606 C CA . LYS A 1 76 ? 1.005 16.697 20.679 1.00 84.94 76 LYS A CA 1
ATOM 607 C C . LYS A 1 76 ? 1.128 18.206 20.454 1.00 84.94 76 LYS A C 1
ATOM 609 O O . LYS A 1 76 ? 1.312 18.631 19.318 1.00 84.94 76 LYS A O 1
ATOM 614 N N . ASP A 1 77 ? 1.053 18.995 21.522 1.00 86.00 77 ASP A N 1
ATOM 615 C CA . ASP A 1 77 ? 1.154 20.457 21.462 1.00 86.00 77 ASP A CA 1
ATOM 616 C C . ASP A 1 77 ? 2.577 20.914 21.074 1.00 86.00 77 ASP A C 1
ATOM 618 O O . ASP A 1 77 ? 2.741 21.939 20.419 1.00 86.00 77 ASP A O 1
ATOM 622 N N . SER A 1 78 ? 3.603 20.116 21.395 1.00 89.06 78 SER A N 1
ATOM 623 C CA . SER A 1 78 ? 4.996 20.309 20.950 1.00 89.06 78 SER A CA 1
ATOM 624 C C . SER A 1 78 ? 5.284 19.790 19.533 1.00 89.06 78 SER A C 1
ATOM 626 O O . SER A 1 78 ? 6.428 19.835 19.090 1.00 89.06 78 SER A O 1
ATOM 628 N N . GLY A 1 79 ? 4.269 19.308 18.810 1.00 82.00 79 GLY A N 1
ATOM 629 C CA . GLY A 1 79 ? 4.407 18.867 17.421 1.00 82.00 79 GLY A CA 1
ATOM 630 C C . GLY A 1 79 ? 4.922 17.438 17.244 1.00 82.00 79 GLY A C 1
ATOM 631 O O . GLY A 1 79 ? 5.397 17.109 16.159 1.00 82.00 79 GLY A O 1
ATOM 632 N N . ALA A 1 80 ? 4.821 16.584 18.271 1.00 83.75 80 ALA A N 1
ATOM 633 C CA . ALA A 1 80 ? 5.157 15.169 18.142 1.00 83.75 80 ALA A CA 1
ATOM 634 C C . ALA A 1 80 ? 4.349 14.508 17.019 1.00 83.75 80 ALA A C 1
ATOM 636 O O . ALA A 1 80 ? 3.147 14.742 16.845 1.00 83.75 80 ALA A O 1
ATOM 637 N N . THR A 1 81 ? 5.017 13.638 16.273 1.00 80.88 81 THR A N 1
ATOM 638 C CA . THR A 1 81 ? 4.405 12.846 15.214 1.00 80.88 81 THR A CA 1
ATOM 639 C C . THR A 1 81 ? 3.380 11.866 15.789 1.00 80.88 81 THR A C 1
ATOM 641 O O . THR A 1 81 ? 3.455 11.429 16.943 1.00 80.88 81 THR A O 1
ATOM 644 N N . ASN A 1 82 ? 2.421 11.452 14.957 1.00 79.88 82 ASN A N 1
ATOM 645 C CA . ASN A 1 82 ? 1.428 10.449 15.351 1.00 79.88 82 ASN A CA 1
ATOM 646 C C . ASN A 1 82 ? 2.072 9.129 15.806 1.00 79.88 82 ASN A C 1
ATOM 648 O O . ASN A 1 82 ? 1.507 8.444 16.658 1.00 79.88 82 ASN A O 1
ATOM 652 N N . GLU A 1 83 ? 3.246 8.779 15.273 1.00 76.50 83 GLU A N 1
ATOM 653 C CA . GLU A 1 83 ? 3.957 7.556 15.650 1.00 76.50 83 GLU A CA 1
ATOM 654 C C . GLU A 1 83 ? 4.639 7.664 17.014 1.00 76.50 83 GLU A C 1
ATOM 656 O O . GLU A 1 83 ? 4.582 6.714 17.797 1.00 76.50 83 GLU A O 1
ATOM 661 N N . GLU A 1 84 ? 5.197 8.827 17.353 1.00 82.44 84 GLU A N 1
ATOM 662 C CA . GLU A 1 84 ? 5.733 9.096 18.693 1.00 82.44 84 GLU A CA 1
ATOM 663 C C . GLU A 1 84 ? 4.619 9.076 19.744 1.00 82.44 84 GLU A C 1
ATOM 665 O O . GLU A 1 84 ? 4.742 8.394 20.764 1.00 82.44 84 GLU A O 1
ATOM 670 N N . LEU A 1 85 ? 3.492 9.743 19.464 1.00 85.69 85 LEU A N 1
ATOM 671 C CA . LEU A 1 85 ? 2.310 9.739 20.334 1.00 85.69 85 LEU A CA 1
ATOM 672 C C . LEU A 1 85 ? 1.765 8.328 20.553 1.00 85.69 85 LEU A C 1
ATOM 674 O O . LEU A 1 85 ? 1.412 7.953 21.670 1.00 85.69 85 LEU A O 1
ATOM 678 N N . LYS A 1 86 ? 1.711 7.527 19.490 1.00 82.50 86 LYS A N 1
ATOM 679 C CA . LYS A 1 86 ? 1.261 6.138 19.541 1.00 82.50 86 LYS A CA 1
ATOM 680 C C . LYS A 1 86 ? 2.218 5.243 20.321 1.00 82.50 86 LYS A C 1
ATOM 682 O O . LYS A 1 86 ? 1.753 4.446 21.129 1.00 82.50 86 LYS A O 1
ATOM 687 N N . SER A 1 87 ? 3.523 5.350 20.080 1.00 83.25 87 SER A N 1
ATOM 688 C CA . SER A 1 87 ? 4.544 4.583 20.805 1.00 83.25 87 SER A CA 1
ATOM 689 C C . SER A 1 87 ? 4.469 4.866 22.306 1.00 83.25 87 SER A C 1
ATOM 691 O O . SER A 1 87 ? 4.427 3.951 23.135 1.00 83.25 87 SER A O 1
ATOM 693 N N . LYS A 1 88 ? 4.328 6.146 22.659 1.00 89.06 88 LYS A N 1
ATOM 694 C CA . LYS A 1 88 ? 4.158 6.561 24.046 1.00 89.06 88 LYS A CA 1
ATOM 695 C C . LYS A 1 88 ? 2.839 6.062 24.644 1.00 89.06 88 LYS A C 1
ATOM 697 O O . LYS A 1 88 ? 2.836 5.530 25.749 1.00 89.06 88 LYS A O 1
ATOM 702 N N . LEU A 1 89 ? 1.733 6.163 23.904 1.00 87.00 89 LEU A N 1
ATOM 703 C CA . LEU A 1 89 ? 0.434 5.647 24.340 1.00 87.00 89 LEU A CA 1
ATOM 704 C C . LEU A 1 89 ? 0.470 4.132 24.592 1.00 87.00 89 LEU A C 1
ATOM 706 O O . LEU A 1 89 ? -0.063 3.691 25.605 1.00 87.00 89 LEU A O 1
ATOM 710 N N . HIS A 1 90 ? 1.108 3.347 23.717 1.00 82.38 90 HIS A N 1
ATOM 711 C CA . HIS A 1 90 ? 1.291 1.903 23.930 1.00 82.38 90 HIS A CA 1
ATOM 712 C C . HIS A 1 90 ? 2.090 1.624 25.195 1.00 82.38 90 HIS A C 1
ATOM 714 O O . HIS A 1 90 ? 1.652 0.827 26.012 1.00 82.38 90 HIS A O 1
ATOM 720 N N . THR A 1 91 ? 3.182 2.359 25.415 1.00 86.50 91 THR A N 1
ATOM 721 C CA . THR A 1 91 ? 3.981 2.244 26.645 1.00 86.50 91 THR A CA 1
ATOM 722 C C . THR A 1 91 ? 3.124 2.446 27.901 1.00 86.50 91 THR A C 1
ATOM 724 O O . THR A 1 91 ? 3.217 1.675 28.853 1.00 86.50 91 THR A O 1
ATOM 727 N N . PHE A 1 92 ? 2.249 3.458 27.906 1.00 89.25 92 PHE A N 1
ATOM 728 C CA . PHE A 1 92 ? 1.352 3.707 29.036 1.00 89.25 92 PHE A CA 1
ATOM 729 C C . PHE A 1 92 ? 0.270 2.646 29.195 1.00 89.25 92 PHE A C 1
ATOM 731 O O . PHE A 1 92 ? -0.054 2.278 30.319 1.00 89.25 92 PHE A O 1
ATOM 738 N N . VAL A 1 93 ? -0.289 2.161 28.088 1.00 83.81 93 VAL A N 1
ATOM 739 C CA . VAL A 1 93 ? -1.312 1.112 28.089 1.00 83.81 93 VAL A CA 1
ATOM 740 C C . VAL A 1 93 ? -0.736 -0.231 28.552 1.00 83.81 93 VAL A C 1
ATOM 742 O O . VAL A 1 93 ? -1.392 -0.922 29.326 1.00 83.81 93 VAL A O 1
ATOM 745 N N . ASP A 1 94 ? 0.488 -0.581 28.154 1.00 83.50 94 ASP A N 1
ATOM 746 C CA . ASP A 1 94 ? 1.166 -1.821 28.560 1.00 83.50 94 ASP A CA 1
ATOM 747 C C . ASP A 1 94 ? 1.482 -1.846 30.064 1.00 83.50 94 ASP A C 1
ATOM 749 O O . ASP A 1 94 ? 1.463 -2.907 30.693 1.00 83.50 94 ASP A O 1
ATOM 753 N N . ALA A 1 95 ? 1.701 -0.671 30.662 1.00 85.62 95 ALA A N 1
ATOM 754 C CA . ALA A 1 95 ? 1.863 -0.503 32.105 1.00 85.62 95 ALA A CA 1
ATOM 755 C C . ALA A 1 95 ? 0.539 -0.613 32.895 1.00 85.62 95 ALA A C 1
ATOM 757 O O . ALA A 1 95 ? 0.550 -0.635 34.128 1.00 85.62 95 ALA A O 1
ATOM 758 N N . VAL A 1 96 ? -0.620 -0.690 32.226 1.00 84.12 96 VAL A N 1
ATOM 759 C CA . VAL A 1 96 ? -1.911 -0.895 32.896 1.00 84.12 96 VAL A CA 1
ATOM 760 C C . VAL A 1 96 ? -2.081 -2.374 33.223 1.00 84.12 96 VAL A C 1
ATOM 762 O O . VAL A 1 96 ? -2.277 -3.208 32.342 1.00 84.12 96 VAL A O 1
ATOM 765 N N . HIS A 1 97 ? -2.072 -2.708 34.512 1.00 82.88 97 HIS A N 1
ATOM 766 C CA . HIS A 1 97 ? -2.294 -4.080 34.985 1.00 82.88 97 HIS A CA 1
ATOM 767 C C . HIS A 1 97 ? -3.744 -4.366 35.408 1.00 82.88 97 HIS A C 1
ATOM 769 O O . HIS A 1 97 ? -4.119 -5.527 35.532 1.00 82.88 97 HIS A O 1
ATOM 775 N N . ASP A 1 98 ? -4.565 -3.329 35.583 1.00 88.94 98 ASP A N 1
ATOM 776 C CA . ASP A 1 98 ? -5.975 -3.448 35.965 1.00 88.94 98 ASP A CA 1
ATOM 777 C C . ASP A 1 98 ? -6.822 -4.010 34.810 1.00 88.94 98 ASP A C 1
ATOM 779 O O . ASP A 1 98 ? -6.899 -3.433 33.721 1.00 88.94 98 ASP A O 1
ATOM 783 N N . GLU A 1 99 ? -7.466 -5.147 35.059 1.00 82.25 99 GLU A N 1
ATOM 784 C CA . GLU A 1 99 ? -8.233 -5.908 34.071 1.00 82.25 99 GLU A CA 1
ATOM 785 C C . GLU A 1 99 ? -9.486 -5.163 33.587 1.00 82.25 99 GLU A C 1
ATOM 787 O O . GLU A 1 99 ? -9.832 -5.205 32.404 1.00 82.25 99 GLU A O 1
ATOM 792 N N . HIS A 1 100 ? -10.128 -4.398 34.473 1.00 84.25 100 HIS A N 1
ATOM 793 C CA . HIS A 1 100 ? -11.276 -3.573 34.119 1.00 84.25 100 HIS A CA 1
ATOM 794 C C . HIS A 1 100 ? -10.847 -2.423 33.202 1.00 84.25 100 HIS A C 1
ATOM 796 O O . HIS A 1 100 ? -11.487 -2.174 32.179 1.00 84.25 100 HIS A O 1
ATOM 802 N N . LYS A 1 101 ? -9.717 -1.767 33.496 1.00 88.75 101 LYS A N 1
ATOM 803 C CA . LYS A 1 101 ? -9.141 -0.724 32.632 1.00 88.75 101 LYS A CA 1
ATOM 804 C C . LYS A 1 101 ? -8.678 -1.274 31.282 1.00 88.75 101 LYS A C 1
ATOM 806 O O . LYS A 1 101 ? -8.901 -0.612 30.268 1.00 88.75 101 LYS A O 1
ATOM 811 N N . LYS A 1 102 ? -8.118 -2.489 31.236 1.00 83.94 102 LYS A N 1
ATOM 812 C CA . LYS A 1 102 ? -7.819 -3.186 29.970 1.00 83.94 102 LYS A CA 1
ATOM 813 C C . LYS A 1 102 ? -9.077 -3.412 29.132 1.00 83.94 102 LYS A C 1
ATOM 815 O O . LYS A 1 102 ? -9.053 -3.155 27.933 1.00 83.94 102 LYS A O 1
ATOM 820 N N . GLY A 1 103 ? -10.202 -3.751 29.763 1.00 84.06 103 GLY A N 1
ATOM 821 C CA . GLY A 1 103 ? -11.495 -3.829 29.079 1.00 84.06 103 GLY A CA 1
ATOM 822 C C . GLY A 1 103 ? -11.883 -2.529 28.358 1.00 84.06 103 GLY A C 1
ATOM 823 O O . GLY A 1 103 ? -12.360 -2.571 27.227 1.00 84.06 103 GLY A O 1
ATOM 824 N N . TYR A 1 104 ? -11.613 -1.356 28.946 1.00 86.62 104 TYR A N 1
ATOM 825 C CA . TYR A 1 104 ? -11.833 -0.067 28.269 1.00 86.62 104 TYR A CA 1
ATOM 826 C C . TYR A 1 104 ? -10.877 0.164 27.094 1.00 86.62 104 TYR A C 1
ATOM 828 O O . TYR A 1 104 ? -11.285 0.729 26.076 1.00 86.62 104 TYR A O 1
ATOM 836 N N . VAL A 1 105 ? -9.620 -0.269 27.214 1.00 83.50 105 VAL A N 1
ATOM 837 C CA . VAL A 1 105 ? -8.648 -0.224 26.111 1.00 83.50 105 VAL A CA 1
ATOM 838 C C . VAL A 1 105 ? -9.132 -1.074 24.937 1.00 83.50 105 VAL A C 1
ATOM 840 O O . VAL A 1 105 ? -9.096 -0.612 23.795 1.00 83.50 105 VAL A O 1
ATOM 843 N N . ASP A 1 106 ? -9.637 -2.275 25.204 1.00 83.06 106 ASP A N 1
ATOM 844 C CA . ASP A 1 106 ? -10.127 -3.185 24.168 1.00 83.06 106 ASP A CA 1
ATOM 845 C C . ASP A 1 106 ? -11.434 -2.696 23.532 1.00 83.06 106 ASP A C 1
ATOM 847 O O . ASP A 1 106 ? -11.580 -2.724 22.305 1.00 83.06 106 ASP A O 1
ATOM 851 N N . ASP A 1 107 ? -12.362 -2.194 24.351 1.00 85.00 107 ASP A N 1
ATOM 852 C CA . ASP A 1 107 ? -13.667 -1.711 23.900 1.00 85.00 107 ASP A CA 1
ATOM 853 C C . ASP A 1 107 ? -13.568 -0.396 23.116 1.00 85.00 107 ASP A C 1
ATOM 855 O O . ASP A 1 107 ? -14.268 -0.224 22.119 1.00 85.00 107 ASP A O 1
ATOM 859 N N . PHE A 1 108 ? -12.738 0.556 23.556 1.00 87.00 108 PHE A N 1
ATOM 860 C CA . PHE A 1 108 ? -12.743 1.931 23.033 1.00 87.00 108 PHE A CA 1
ATOM 861 C C . PHE A 1 108 ? -11.434 2.358 22.371 1.00 87.00 108 PHE A C 1
ATOM 863 O O . PHE A 1 108 ? -11.447 3.256 21.528 1.00 87.00 108 PHE A O 1
ATOM 870 N N . GLY A 1 109 ? -10.311 1.712 22.688 1.00 84.31 109 GLY A N 1
ATOM 871 C CA . GLY A 1 109 ? -8.993 2.052 22.148 1.00 84.31 109 GLY A CA 1
ATOM 872 C C . GLY A 1 109 ? -8.949 2.141 20.617 1.00 84.31 109 GLY A C 1
ATOM 873 O O . GLY A 1 109 ? -8.476 3.156 20.104 1.00 84.31 109 GLY A O 1
ATOM 874 N N . PRO A 1 110 ? -9.474 1.160 19.849 1.00 83.69 110 PRO A N 1
ATOM 875 C CA . PRO A 1 110 ? -9.509 1.247 18.387 1.00 83.69 110 PRO A CA 1
ATOM 876 C C . PRO A 1 110 ? -10.239 2.492 17.858 1.00 83.69 110 PRO A C 1
ATOM 878 O O . PRO A 1 110 ? -9.721 3.177 16.973 1.00 83.69 110 PRO A O 1
ATOM 881 N N . ALA A 1 111 ? -11.417 2.799 18.408 1.00 85.19 111 ALA A N 1
ATOM 882 C CA . ALA A 1 111 ? -12.226 3.941 17.991 1.00 85.19 111 ALA A CA 1
ATOM 883 C C . ALA A 1 111 ? -11.561 5.271 18.380 1.00 85.19 111 ALA A C 1
AT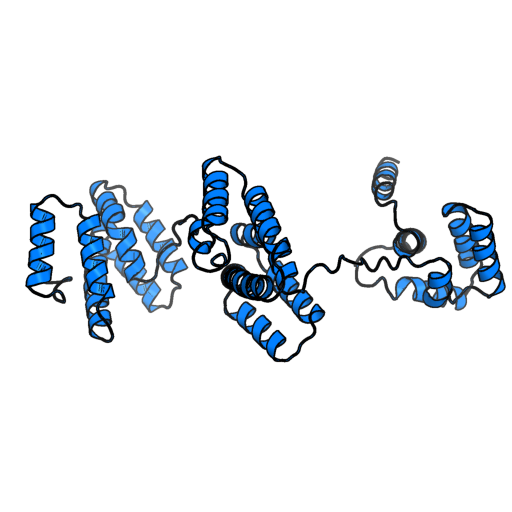OM 885 O O . ALA A 1 111 ? -11.489 6.194 17.570 1.00 85.19 111 ALA A O 1
ATOM 886 N N . CYS A 1 112 ? -10.999 5.351 19.587 1.00 88.19 112 CYS A N 1
ATOM 887 C CA . CYS A 1 112 ? -10.314 6.547 20.061 1.00 88.19 112 CYS A CA 1
ATOM 888 C C . CYS A 1 112 ? -9.036 6.840 19.279 1.00 88.19 112 CYS A C 1
ATOM 890 O O . CYS A 1 112 ? -8.824 7.978 18.866 1.00 88.19 112 CYS A O 1
ATOM 892 N N . MET A 1 113 ? -8.225 5.824 18.978 1.00 84.25 113 MET A N 1
ATOM 893 C CA . MET A 1 113 ? -7.058 6.002 18.113 1.00 84.25 113 MET A CA 1
ATOM 894 C C . MET A 1 113 ? -7.451 6.539 16.727 1.00 84.25 113 MET A C 1
ATOM 896 O O . MET A 1 113 ? -6.747 7.394 16.191 1.00 84.25 113 MET A O 1
ATOM 900 N N . LYS A 1 114 ? -8.585 6.086 16.164 1.00 84.00 114 LYS A N 1
ATOM 901 C CA . LYS A 1 114 ? -9.135 6.594 14.891 1.00 84.00 114 LYS A CA 1
ATOM 902 C C . LYS A 1 114 ? -9.511 8.067 14.973 1.00 84.00 114 LYS A C 1
ATOM 904 O O . LYS A 1 114 ? -9.133 8.830 14.091 1.00 84.00 114 LYS A O 1
ATOM 909 N N . LEU A 1 115 ? -10.200 8.470 16.037 1.00 85.12 115 LEU A N 1
ATOM 910 C CA . LEU A 1 115 ? -10.597 9.863 16.257 1.00 85.12 115 LEU A CA 1
ATOM 911 C C . LEU A 1 115 ? -9.395 10.800 16.429 1.00 85.12 115 LEU A C 1
ATOM 913 O O . LEU A 1 115 ? -9.414 11.923 15.936 1.00 85.12 115 LEU A O 1
ATOM 917 N N . TYR A 1 116 ? -8.334 10.334 17.089 1.00 81.62 116 TYR A N 1
ATOM 918 C CA . TYR A 1 116 ? -7.098 11.100 17.255 1.00 81.62 116 TYR A CA 1
ATOM 919 C C . TYR A 1 116 ? -6.193 11.103 16.016 1.00 81.62 116 TYR A C 1
ATOM 921 O O . TYR A 1 116 ? -5.196 11.819 16.014 1.00 81.62 116 TYR A O 1
ATOM 929 N N . GLY A 1 117 ? -6.496 10.304 14.987 1.00 75.81 117 GLY A N 1
ATOM 930 C CA . GLY A 1 117 ? -5.627 10.138 13.818 1.00 75.81 117 GLY A CA 1
ATOM 931 C C . GLY A 1 117 ? -4.301 9.425 14.120 1.00 75.81 117 GLY A C 1
ATOM 932 O O . GLY A 1 117 ? -3.452 9.326 13.241 1.00 75.81 117 GLY A O 1
ATOM 933 N N . ILE A 1 118 ? -4.132 8.897 15.339 1.00 73.19 118 ILE A N 1
ATOM 934 C CA . ILE A 1 118 ? -2.935 8.177 15.813 1.00 73.19 118 ILE A CA 1
ATOM 935 C C . ILE A 1 118 ? -3.079 6.666 15.659 1.00 73.19 118 ILE A C 1
ATOM 937 O O . ILE A 1 118 ? -2.395 5.896 16.336 1.00 73.19 118 ILE A O 1
ATOM 941 N N . THR A 1 119 ? -4.027 6.215 14.830 1.00 58.69 119 THR A N 1
ATOM 942 C CA . THR A 1 119 ? -4.204 4.792 14.567 1.00 58.69 119 THR A CA 1
ATOM 943 C C . THR A 1 119 ? -2.863 4.184 14.277 1.00 58.69 119 THR A C 1
ATOM 945 O O . THR A 1 119 ? -2.218 4.493 13.277 1.00 58.69 119 THR A O 1
ATOM 948 N N . SER A 1 120 ? -2.502 3.229 15.132 1.00 45.28 120 SER A N 1
ATOM 949 C CA . SER A 1 120 ? -1.666 2.157 14.660 1.00 45.28 120 SER A CA 1
ATOM 950 C C . SER A 1 120 ? -2.333 1.696 13.374 1.00 45.28 120 SER A C 1
ATOM 952 O O . SER A 1 120 ? -3.508 1.317 13.386 1.00 45.28 120 SER A O 1
ATOM 954 N N . SER A 1 121 ? -1.563 1.629 12.299 1.00 42.31 121 SER A N 1
ATOM 955 C CA . SER A 1 121 ? -1.533 0.378 11.569 1.00 42.31 121 SER A CA 1
ATOM 956 C C . SER A 1 121 ? -1.328 -0.738 12.614 1.00 42.31 121 SER A C 1
ATOM 958 O O . SER A 1 121 ? -0.246 -1.282 12.782 1.00 42.31 121 SER A O 1
ATOM 960 N N . ARG A 1 122 ? -2.364 -1.069 13.417 1.00 39.72 122 ARG A N 1
ATOM 961 C CA . ARG A 1 122 ? -2.579 -2.453 13.793 1.00 39.72 122 ARG A CA 1
ATOM 962 C C . ARG A 1 122 ? -2.472 -3.104 12.443 1.00 39.72 122 ARG A C 1
ATOM 964 O O . ARG A 1 122 ? -3.116 -2.615 11.513 1.00 39.72 122 ARG A O 1
ATOM 971 N N . ARG A 1 123 ? -1.665 -4.146 12.344 1.00 41.81 123 ARG A N 1
ATOM 972 C CA . ARG A 1 123 ? -1.806 -5.128 11.290 1.00 41.81 123 ARG A CA 1
ATOM 973 C C . ARG A 1 123 ? -3.302 -5.489 11.146 1.00 41.81 123 ARG A C 1
ATOM 975 O O . ARG A 1 123 ? -3.741 -6.540 11.591 1.00 41.81 123 ARG A O 1
ATOM 982 N N . ARG A 1 124 ? -4.096 -4.684 10.427 1.00 41.34 124 ARG A N 1
ATOM 983 C CA . ARG A 1 124 ? -4.744 -5.208 9.249 1.00 41.34 124 ARG A CA 1
ATOM 984 C C . ARG A 1 124 ? -3.572 -5.911 8.591 1.00 41.34 124 ARG A C 1
ATOM 986 O O . ARG A 1 124 ? -2.582 -5.261 8.274 1.00 41.34 124 ARG A O 1
ATOM 993 N N . ARG A 1 125 ? -3.628 -7.234 8.443 1.00 42.91 125 ARG A N 1
ATOM 994 C CA . ARG A 1 125 ? -3.146 -7.777 7.171 1.00 42.91 125 ARG A CA 1
ATOM 995 C C . ARG A 1 125 ? -3.621 -6.759 6.155 1.00 42.91 125 ARG A C 1
ATOM 997 O O . ARG A 1 125 ? -4.839 -6.602 6.084 1.00 42.91 125 ARG A O 1
ATOM 1004 N N . ASP A 1 126 ? -2.724 -5.928 5.631 1.00 41.62 126 ASP A N 1
ATOM 1005 C CA . ASP A 1 126 ? -3.140 -4.726 4.935 1.00 41.62 126 ASP A CA 1
ATOM 1006 C C . ASP A 1 126 ? -3.954 -5.229 3.753 1.00 41.62 126 ASP A C 1
ATOM 1008 O O . ASP A 1 126 ? -3.426 -5.771 2.785 1.00 41.62 126 ASP A O 1
ATOM 1012 N N . HIS A 1 127 ? -5.282 -5.207 3.897 1.00 45.78 127 HIS A N 1
ATOM 1013 C CA . HIS A 1 127 ? -6.174 -5.745 2.886 1.00 45.78 127 HIS A CA 1
ATOM 1014 C C . HIS A 1 127 ? -6.193 -4.825 1.665 1.00 45.78 127 HIS A C 1
ATOM 1016 O O . HIS A 1 127 ? -6.856 -5.148 0.683 1.00 45.78 127 HIS A O 1
ATOM 1022 N N . ARG A 1 128 ? -5.420 -3.730 1.718 1.00 51.94 128 ARG A N 1
ATOM 1023 C CA . ARG A 1 128 ? -5.174 -2.757 0.662 1.00 51.94 128 ARG A CA 1
ATOM 1024 C C . ARG A 1 128 ? -4.769 -3.403 -0.659 1.00 51.94 128 ARG A C 1
ATOM 1026 O O . ARG A 1 128 ? -5.130 -2.866 -1.692 1.00 51.94 128 ARG A O 1
ATOM 1033 N N . PHE A 1 129 ? -4.142 -4.584 -0.636 1.00 64.31 129 PHE A N 1
ATOM 1034 C CA . PHE A 1 129 ? -3.827 -5.359 -1.846 1.00 64.31 129 PHE A CA 1
ATOM 1035 C C . PHE A 1 129 ? -4.269 -6.827 -1.753 1.00 64.31 129 PHE A C 1
ATOM 1037 O O . PHE A 1 129 ? -3.538 -7.743 -2.134 1.00 64.31 129 PHE A O 1
ATOM 1044 N N . THR A 1 130 ? -5.459 -7.083 -1.201 1.00 73.06 130 THR A N 1
ATOM 1045 C CA . THR A 1 130 ? -6.066 -8.422 -1.297 1.00 73.06 130 THR A CA 1
ATOM 1046 C C . THR A 1 130 ? -6.636 -8.692 -2.677 1.00 73.06 130 THR A C 1
ATOM 1048 O O . THR A 1 130 ? -7.044 -7.767 -3.381 1.00 73.06 130 THR A O 1
ATOM 1051 N N . LEU A 1 131 ? -6.720 -9.979 -3.025 1.00 74.94 131 LEU A N 1
ATOM 1052 C CA . LEU A 1 131 ? -7.440 -10.435 -4.208 1.00 74.94 131 LEU A CA 1
ATOM 1053 C C . LEU A 1 131 ? -8.865 -9.867 -4.210 1.00 74.94 131 LEU A C 1
ATOM 1055 O O . LEU A 1 131 ? -9.227 -9.189 -5.160 1.00 74.94 131 LEU A O 1
ATOM 1059 N N . GLU A 1 132 ? -9.611 -10.045 -3.117 1.00 77.38 132 GLU A N 1
ATOM 1060 C CA . GLU A 1 132 ? -11.000 -9.600 -2.954 1.00 77.38 132 GLU A CA 1
ATOM 1061 C C . GLU A 1 132 ? -11.161 -8.098 -3.188 1.00 77.38 132 GLU A C 1
ATOM 1063 O O . GLU A 1 132 ? -11.985 -7.693 -3.998 1.00 77.38 132 GLU A O 1
ATOM 1068 N N . SER A 1 133 ? -10.324 -7.272 -2.548 1.00 72.56 133 SER A N 1
ATOM 1069 C CA . SER A 1 133 ? -10.359 -5.817 -2.748 1.00 72.56 133 SER A CA 1
ATOM 1070 C C . SER A 1 133 ? -10.018 -5.408 -4.185 1.00 72.56 133 SER A C 1
ATOM 1072 O O . SER A 1 133 ? -10.414 -4.330 -4.632 1.00 72.56 133 SER A O 1
ATOM 1074 N N . SER A 1 134 ? -9.268 -6.245 -4.903 1.00 77.06 134 SER A N 1
ATOM 1075 C CA . SER A 1 134 ? -8.844 -5.979 -6.276 1.00 77.06 134 SER A CA 1
ATOM 1076 C C . SER A 1 134 ? -9.879 -6.440 -7.310 1.00 77.06 134 SER A C 1
ATOM 1078 O O . SER A 1 134 ? -9.893 -5.893 -8.409 1.00 77.06 134 SER A O 1
ATOM 1080 N N . LEU A 1 135 ? -10.766 -7.394 -6.982 1.00 77.69 135 LEU A N 1
ATOM 1081 C CA . LEU A 1 135 ? -11.762 -7.963 -7.910 1.00 77.69 135 LEU A CA 1
ATOM 1082 C C . LEU A 1 135 ? -12.724 -6.925 -8.497 1.00 77.69 135 LEU A C 1
ATOM 1084 O O . LEU A 1 135 ? -13.121 -7.051 -9.657 1.00 77.69 135 LEU A O 1
ATOM 1088 N N . ASP A 1 136 ? -13.072 -5.901 -7.721 1.00 75.75 136 ASP A N 1
ATOM 1089 C CA . ASP A 1 136 ? -14.032 -4.868 -8.134 1.00 75.75 136 ASP A CA 1
ATOM 1090 C C . ASP A 1 136 ? -13.363 -3.556 -8.563 1.00 75.75 136 ASP A C 1
ATOM 1092 O O . ASP A 1 136 ? -14.023 -2.646 -9.061 1.00 75.75 136 ASP A O 1
ATOM 1096 N N . THR A 1 137 ? -12.039 -3.467 -8.426 1.00 78.06 137 THR A N 1
ATOM 1097 C CA . THR A 1 137 ? -11.249 -2.281 -8.772 1.00 78.06 137 THR A CA 1
ATOM 1098 C C . THR A 1 137 ? -10.304 -2.590 -9.935 1.00 78.06 137 THR A C 1
ATOM 1100 O O . THR A 1 137 ? -10.660 -2.409 -11.101 1.00 78.06 137 THR A O 1
ATOM 1103 N N . HIS A 1 138 ? -9.117 -3.113 -9.633 1.00 79.19 138 HIS A N 1
ATOM 1104 C CA . HIS A 1 138 ? -8.016 -3.326 -10.580 1.00 79.19 138 HIS A CA 1
ATOM 1105 C C . HIS A 1 138 ? -8.185 -4.585 -11.446 1.00 79.19 138 HIS A C 1
ATOM 1107 O O . HIS A 1 138 ? -7.555 -4.709 -12.495 1.00 79.19 138 HIS A O 1
ATOM 1113 N N . LEU A 1 139 ? -9.052 -5.513 -11.032 1.00 83.75 139 LEU A N 1
ATOM 1114 C CA . LEU A 1 139 ? -9.345 -6.788 -11.702 1.00 83.75 139 LEU A CA 1
ATOM 1115 C C . LEU A 1 139 ? -10.799 -6.878 -12.195 1.00 83.75 139 LEU A C 1
ATOM 1117 O O . LEU A 1 139 ? -11.289 -7.965 -12.499 1.00 83.75 139 LEU A O 1
ATOM 1121 N N . LYS A 1 140 ? -11.493 -5.737 -12.317 1.00 87.81 140 LYS A N 1
ATOM 1122 C CA . LYS A 1 140 ? -12.886 -5.676 -12.800 1.00 87.81 140 LYS A CA 1
ATOM 1123 C C . LYS A 1 140 ? -13.084 -6.192 -14.232 1.00 87.81 140 LYS A C 1
ATOM 1125 O O . LYS A 1 140 ? -14.213 -6.426 -14.638 1.00 87.81 140 LYS A O 1
ATOM 1130 N N . TRP A 1 141 ? -11.993 -6.340 -14.983 1.00 87.38 141 TRP A N 1
ATOM 1131 C CA . TRP A 1 141 ? -11.961 -6.882 -16.342 1.00 87.38 141 TRP A CA 1
ATOM 1132 C C . TRP A 1 141 ? -12.103 -8.411 -16.392 1.00 87.38 141 TRP A C 1
ATOM 1134 O O . TRP A 1 141 ? -12.336 -8.958 -17.466 1.00 87.38 141 TRP A O 1
ATOM 1144 N N . LEU A 1 142 ? -11.971 -9.102 -15.255 1.00 85.19 142 LEU A N 1
ATOM 1145 C CA . LEU A 1 142 ? -12.255 -10.531 -15.154 1.00 85.19 142 LEU A CA 1
ATOM 1146 C C . LEU A 1 142 ? -13.763 -10.791 -15.218 1.00 85.19 142 LEU A C 1
ATOM 1148 O O . LEU A 1 142 ? -14.552 -10.067 -14.604 1.00 85.19 142 LEU A O 1
ATOM 1152 N N . ASN A 1 143 ? -14.154 -11.874 -15.885 1.00 87.62 143 ASN A N 1
ATOM 1153 C CA . ASN A 1 143 ? -15.532 -12.362 -15.836 1.00 87.62 143 ASN A CA 1
ATOM 1154 C C . ASN A 1 143 ? -15.834 -13.077 -14.499 1.00 87.62 143 ASN A C 1
ATOM 1156 O O . ASN A 1 143 ? -14.924 -13.377 -13.724 1.00 87.62 143 ASN A O 1
ATOM 1160 N N . ALA A 1 144 ? -17.115 -13.330 -14.212 1.00 86.19 144 ALA A N 1
ATOM 1161 C CA . ALA A 1 144 ? -17.547 -13.912 -12.938 1.00 86.19 144 ALA A CA 1
ATOM 1162 C C . ALA A 1 144 ? -16.861 -15.258 -12.633 1.00 86.19 144 ALA A C 1
ATOM 1164 O O . ALA A 1 144 ? -16.327 -15.425 -11.537 1.00 86.19 144 ALA A O 1
ATOM 1165 N N . ASP A 1 145 ? -16.773 -16.149 -13.624 1.00 88.25 145 ASP A N 1
ATOM 1166 C CA . ASP A 1 145 ? -16.158 -17.475 -13.483 1.00 88.25 145 ASP A CA 1
ATOM 1167 C C . ASP A 1 145 ? -14.658 -17.375 -13.169 1.00 88.25 145 ASP A C 1
ATOM 1169 O O . ASP A 1 145 ? -14.129 -18.078 -12.307 1.00 88.25 145 ASP A O 1
ATOM 1173 N N . GLN A 1 146 ? -13.949 -16.454 -13.827 1.00 87.88 146 GLN A N 1
ATOM 1174 C CA . GLN A 1 146 ? -12.536 -16.187 -13.565 1.00 87.88 146 GLN A CA 1
ATOM 1175 C C . GLN A 1 146 ? -12.324 -15.640 -12.151 1.00 87.88 146 GLN A C 1
ATOM 1177 O O . GLN A 1 146 ? -11.376 -16.055 -11.478 1.00 87.88 146 GLN A O 1
ATOM 1182 N N . LYS A 1 147 ? -13.193 -14.730 -11.686 1.00 87.44 147 LYS A N 1
ATOM 1183 C CA . LYS A 1 147 ? -13.140 -14.193 -10.318 1.00 87.44 147 LYS A CA 1
ATOM 1184 C C . LYS A 1 147 ? -13.378 -15.297 -9.287 1.00 87.44 147 LYS A C 1
ATOM 1186 O O . LYS A 1 147 ? -12.600 -15.416 -8.341 1.00 87.44 147 LYS A O 1
ATOM 1191 N N . GLU A 1 148 ? -14.407 -16.119 -9.483 1.00 87.31 148 GLU A N 1
ATOM 1192 C CA . GLU A 1 148 ? -14.718 -17.243 -8.598 1.00 87.31 148 GLU A CA 1
ATOM 1193 C C . GLU A 1 148 ? -13.580 -18.264 -8.566 1.00 87.31 148 GLU A C 1
ATOM 1195 O O . GLU A 1 148 ? -13.166 -18.681 -7.486 1.00 87.31 148 GLU A O 1
ATOM 1200 N N . HIS A 1 149 ? -12.988 -18.586 -9.719 1.00 89.12 149 HIS A N 1
ATOM 1201 C CA . HIS A 1 149 ? -11.855 -19.503 -9.782 1.00 89.12 149 HIS A CA 1
ATOM 1202 C C . HIS A 1 149 ? -10.651 -18.997 -8.970 1.00 89.12 149 HIS A C 1
ATOM 1204 O O . HIS A 1 149 ? -10.069 -19.758 -8.198 1.00 89.12 149 HIS A O 1
ATOM 1210 N N . LEU A 1 150 ? -10.300 -17.708 -9.066 1.00 84.25 150 LEU A N 1
ATOM 1211 C CA . LEU A 1 150 ? -9.209 -17.136 -8.263 1.00 84.25 150 LEU A CA 1
ATOM 1212 C C . LEU A 1 150 ? -9.534 -17.145 -6.758 1.00 84.25 150 LEU A C 1
ATOM 1214 O O . LEU A 1 150 ? -8.649 -17.401 -5.937 1.00 84.25 150 LEU A O 1
ATOM 1218 N N . LEU A 1 151 ? -10.793 -16.892 -6.383 1.00 84.81 151 LEU A N 1
ATOM 1219 C CA . LEU A 1 151 ? -11.244 -16.993 -4.991 1.00 84.81 151 LEU A CA 1
ATOM 1220 C C . LEU A 1 151 ? -11.175 -18.432 -4.478 1.00 84.81 151 LEU A C 1
ATOM 1222 O O . LEU A 1 151 ? -10.775 -18.648 -3.334 1.00 84.81 151 LEU A O 1
ATOM 1226 N N . GLN A 1 152 ? -11.532 -19.407 -5.312 1.00 85.38 152 GLN A N 1
ATOM 1227 C CA . GLN A 1 152 ? -11.462 -20.818 -4.962 1.00 85.38 152 GLN A CA 1
ATOM 1228 C C . GLN A 1 152 ? -10.012 -21.263 -4.769 1.00 85.38 152 GLN A C 1
ATOM 1230 O O . GLN A 1 152 ? -9.698 -21.813 -3.720 1.00 85.38 152 GLN A O 1
ATOM 1235 N N . MET A 1 153 ? -9.101 -20.896 -5.679 1.00 86.25 153 MET A N 1
ATOM 1236 C CA . MET A 1 153 ? -7.664 -21.147 -5.502 1.00 86.25 153 MET A CA 1
ATOM 1237 C C . MET A 1 153 ? -7.158 -20.606 -4.158 1.00 86.25 153 MET A C 1
ATOM 1239 O O . MET A 1 153 ? -6.430 -21.290 -3.439 1.00 86.25 153 MET A O 1
ATOM 1243 N N . LYS A 1 154 ? -7.581 -19.395 -3.776 1.00 81.06 154 LYS A N 1
ATOM 1244 C CA . LYS A 1 154 ? -7.237 -18.816 -2.473 1.00 81.06 154 LYS A CA 1
ATOM 1245 C C . LYS A 1 154 ? -7.806 -19.626 -1.300 1.00 81.06 154 LYS A C 1
ATOM 1247 O O . LYS A 1 154 ? -7.096 -19.823 -0.315 1.00 81.06 154 LYS A O 1
ATOM 1252 N N . LYS A 1 155 ? -9.065 -20.076 -1.381 1.00 82.31 155 LYS A N 1
ATOM 1253 C CA . LYS A 1 155 ? -9.704 -20.928 -0.356 1.00 82.31 155 LYS A CA 1
ATOM 1254 C C . LYS A 1 155 ? -8.999 -22.277 -0.215 1.00 82.31 155 LYS A C 1
ATOM 1256 O O . LYS A 1 155 ? -8.833 -22.745 0.906 1.00 82.31 155 LYS A O 1
ATOM 1261 N N . ASP A 1 156 ? -8.523 -22.833 -1.323 1.00 84.62 156 ASP A N 1
ATOM 1262 C CA . ASP A 1 156 ? -7.779 -24.095 -1.380 1.00 84.62 156 ASP A CA 1
ATOM 1263 C C . ASP A 1 156 ? -6.334 -23.963 -0.861 1.00 84.62 156 ASP A C 1
ATOM 1265 O O . ASP A 1 156 ? -5.565 -24.922 -0.881 1.00 84.62 156 ASP A O 1
ATOM 1269 N N . GLY A 1 157 ? -5.940 -22.773 -0.390 1.00 81.00 157 GLY A N 1
ATOM 1270 C CA . GLY A 1 157 ? -4.626 -22.525 0.194 1.00 81.00 157 GLY A CA 1
ATOM 1271 C C . GLY A 1 157 ? -3.503 -22.384 -0.832 1.00 81.00 157 GLY A C 1
ATOM 1272 O O . GLY A 1 157 ? -2.336 -22.482 -0.453 1.00 81.00 157 GLY A O 1
ATOM 1273 N N . LYS A 1 158 ? -3.831 -22.144 -2.110 1.00 82.31 158 LYS A N 1
ATOM 1274 C CA . LYS A 1 158 ? -2.833 -21.865 -3.149 1.00 82.31 158 LYS A CA 1
ATOM 1275 C C . LYS A 1 158 ? -2.015 -20.636 -2.804 1.00 82.31 158 LYS A C 1
ATOM 1277 O O . LYS A 1 158 ? -2.532 -19.655 -2.256 1.00 82.31 158 LY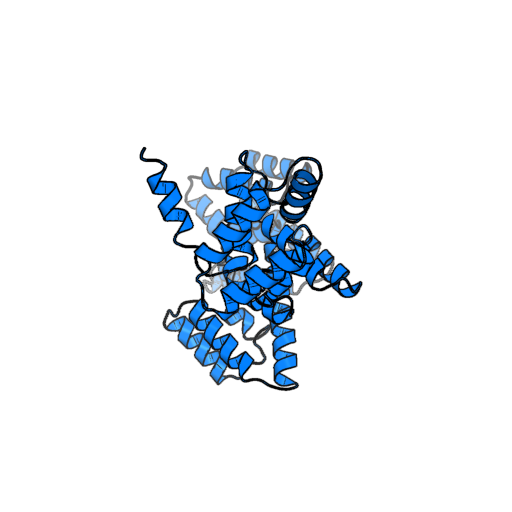S A O 1
ATOM 1282 N N . ASP A 1 159 ? -0.728 -20.690 -3.131 1.00 79.75 159 ASP A N 1
ATOM 1283 C CA . ASP A 1 159 ? 0.151 -19.579 -2.821 1.00 79.75 159 ASP A CA 1
ATOM 1284 C C . ASP A 1 159 ? -0.158 -18.359 -3.711 1.00 79.75 159 ASP A C 1
ATOM 1286 O O . ASP A 1 159 ? -0.804 -18.428 -4.763 1.00 79.75 159 ASP A O 1
ATOM 1290 N N . LYS A 1 160 ? 0.296 -17.185 -3.269 1.00 72.44 160 LYS A N 1
ATOM 1291 C CA . LYS A 1 160 ? 0.035 -15.921 -3.964 1.00 72.44 160 LYS A CA 1
ATOM 1292 C C . LYS A 1 160 ? 0.643 -15.887 -5.374 1.00 72.44 160 LYS A C 1
ATOM 1294 O O . LYS A 1 160 ? 0.069 -15.238 -6.246 1.00 72.44 160 LYS A O 1
ATOM 1299 N N . LYS A 1 161 ? 1.769 -16.572 -5.607 1.00 78.25 161 LYS A N 1
ATOM 1300 C CA . LYS A 1 161 ? 2.446 -16.618 -6.910 1.00 78.25 161 LYS A CA 1
ATOM 1301 C C . LYS A 1 161 ? 1.677 -17.493 -7.896 1.00 78.25 161 LYS A C 1
ATOM 1303 O O . LYS A 1 161 ? 1.563 -17.109 -9.055 1.00 78.25 161 LYS A O 1
ATOM 1308 N N . GLU A 1 162 ? 1.100 -18.608 -7.450 1.00 79.88 162 GLU A N 1
ATOM 1309 C CA . GLU A 1 162 ? 0.209 -19.451 -8.255 1.00 79.88 162 GLU A CA 1
ATOM 1310 C C . GLU A 1 162 ? -1.030 -18.660 -8.702 1.00 79.88 162 GLU A C 1
ATOM 1312 O O . GLU A 1 162 ? -1.371 -18.645 -9.888 1.00 79.88 162 GLU A O 1
ATOM 1317 N N . ILE A 1 163 ? -1.667 -17.936 -7.774 1.00 82.56 163 ILE A N 1
ATOM 1318 C CA . ILE A 1 163 ? -2.833 -17.086 -8.071 1.00 82.56 163 ILE A CA 1
ATOM 1319 C C . ILE A 1 163 ? -2.451 -15.953 -9.037 1.00 82.56 163 ILE A C 1
ATOM 1321 O O . ILE A 1 163 ? -3.156 -15.707 -10.016 1.00 82.56 163 ILE A O 1
ATOM 1325 N N . GLN A 1 164 ? -1.319 -15.282 -8.807 1.00 80.94 164 GLN A N 1
ATOM 1326 C CA . GLN A 1 164 ? -0.801 -14.230 -9.687 1.00 80.94 164 GLN A CA 1
ATOM 1327 C C . GLN A 1 164 ? -0.454 -14.769 -11.081 1.00 80.94 164 GLN A C 1
ATOM 1329 O O . GLN A 1 164 ? -0.754 -14.118 -12.078 1.00 80.94 164 GLN A O 1
ATOM 1334 N N . GLY A 1 165 ? 0.129 -15.966 -11.169 1.00 81.38 165 GLY A N 1
ATOM 1335 C CA . GLY A 1 165 ? 0.406 -16.643 -12.433 1.00 81.38 165 GLY A CA 1
ATOM 1336 C C . GLY A 1 165 ? -0.873 -16.909 -13.223 1.00 81.38 165 GLY A C 1
ATOM 1337 O O . GLY A 1 165 ? -0.937 -16.594 -14.411 1.00 81.38 165 GLY A O 1
ATOM 1338 N N . LYS A 1 166 ? -1.929 -17.395 -12.557 1.00 85.19 166 LYS A N 1
ATOM 1339 C CA . LYS A 1 166 ? -3.226 -17.619 -13.208 1.00 85.19 166 LYS A CA 1
ATOM 1340 C C . LYS A 1 166 ? -3.899 -16.316 -13.640 1.00 85.19 166 LYS A C 1
ATOM 1342 O O . LYS A 1 166 ? -4.451 -16.254 -14.734 1.00 85.19 166 LYS A O 1
ATOM 1347 N N . LEU A 1 167 ? -3.803 -15.265 -12.828 1.00 86.31 167 LEU A N 1
ATOM 1348 C CA . LEU A 1 167 ? -4.281 -13.935 -13.200 1.00 86.31 167 LEU A CA 1
ATOM 1349 C C . LEU A 1 167 ? -3.578 -13.414 -14.464 1.00 86.31 167 LEU A C 1
ATOM 1351 O O . LEU A 1 167 ? -4.234 -12.903 -15.371 1.00 86.31 167 LEU A O 1
ATOM 1355 N N . MET A 1 168 ? -2.251 -13.557 -14.538 1.00 82.19 168 MET A N 1
ATOM 1356 C CA . MET A 1 168 ? -1.482 -13.121 -15.705 1.00 82.19 168 MET A CA 1
ATOM 1357 C C . MET A 1 168 ? -1.786 -13.959 -16.949 1.00 82.19 168 MET A C 1
ATOM 1359 O O . MET A 1 168 ? -1.781 -13.404 -18.042 1.00 82.19 168 MET A O 1
ATOM 1363 N N . HIS A 1 169 ? -2.117 -15.243 -16.796 1.00 84.00 169 HIS A N 1
ATOM 1364 C CA . HIS A 1 169 ? -2.601 -16.075 -17.899 1.00 84.00 169 HIS A CA 1
ATOM 1365 C C . HIS A 1 169 ? -3.891 -15.510 -18.506 1.00 84.00 169 HIS A C 1
ATOM 1367 O O . HIS A 1 169 ? -3.946 -15.295 -19.711 1.00 84.00 169 HIS A O 1
ATOM 1373 N N . TYR A 1 170 ? -4.892 -15.181 -17.678 1.00 84.75 170 TYR A N 1
ATOM 1374 C CA . TYR A 1 170 ? -6.125 -14.550 -18.168 1.00 84.75 170 TYR A CA 1
ATOM 1375 C C . TYR A 1 170 ? -5.860 -13.216 -18.862 1.00 84.75 170 TYR A C 1
ATOM 1377 O O . TYR A 1 170 ? -6.489 -12.906 -19.865 1.00 84.75 170 TYR A O 1
ATOM 1385 N N . TYR A 1 171 ? -4.917 -12.427 -18.344 1.00 83.19 171 TYR A N 1
ATOM 1386 C CA . TYR A 1 171 ? -4.519 -11.166 -18.965 1.00 83.19 171 TYR A CA 1
ATOM 1387 C C . TYR A 1 171 ? -3.847 -11.370 -20.334 1.00 83.19 171 TYR A C 1
ATOM 1389 O O . TYR A 1 171 ? -4.042 -10.570 -21.249 1.00 83.19 171 TYR A O 1
ATOM 1397 N N . GLU A 1 172 ? -3.033 -12.417 -20.484 1.00 82.75 172 GLU A N 1
ATOM 1398 C CA . GLU A 1 172 ? -2.327 -12.717 -21.732 1.00 82.75 172 GLU A CA 1
ATOM 1399 C C . GLU A 1 172 ? -3.267 -13.197 -22.844 1.00 82.75 172 GLU A C 1
ATOM 1401 O O . GLU A 1 172 ? -3.010 -12.857 -23.999 1.00 82.75 172 GLU A O 1
ATOM 1406 N N . GLU A 1 173 ? -4.362 -13.875 -22.485 1.00 85.62 173 GLU A N 1
ATOM 1407 C CA . GLU A 1 173 ? -5.442 -14.317 -23.385 1.00 85.62 173 GLU A CA 1
ATOM 1408 C C . GLU A 1 173 ? -6.333 -13.174 -23.903 1.00 85.62 173 GLU A C 1
ATOM 1410 O O . GLU A 1 173 ? -7.065 -13.356 -24.875 1.00 85.62 173 GLU A O 1
ATOM 1415 N N . LEU A 1 174 ? -6.301 -11.996 -23.270 1.00 80.62 174 LEU A N 1
ATOM 1416 C CA . LEU A 1 174 ? -7.028 -10.825 -23.761 1.00 80.62 174 LEU A CA 1
ATOM 1417 C C . LEU A 1 174 ? -6.316 -10.203 -24.955 1.00 80.62 174 LEU A C 1
ATOM 1419 O O . LEU A 1 174 ? -5.098 -10.060 -24.932 1.00 80.62 174 LEU A O 1
ATOM 1423 N N . ASP A 1 175 ? -7.074 -9.667 -25.907 1.00 83.25 175 ASP A N 1
ATOM 1424 C CA . ASP A 1 175 ? -6.547 -8.875 -27.019 1.00 83.25 175 ASP A CA 1
ATOM 1425 C C . ASP A 1 175 ? -7.360 -7.592 -27.247 1.00 83.25 175 ASP A C 1
ATOM 1427 O O . ASP A 1 175 ? -8.418 -7.374 -26.651 1.00 83.25 175 ASP A O 1
ATOM 1431 N N . GLY A 1 176 ? -6.825 -6.697 -28.082 1.00 86.44 176 GLY A N 1
ATOM 1432 C CA . GLY A 1 176 ? -7.493 -5.457 -28.476 1.00 86.44 176 GLY A CA 1
ATOM 1433 C C . GLY A 1 176 ? -7.852 -4.544 -27.297 1.00 86.44 176 GLY A C 1
ATOM 1434 O O . GLY A 1 176 ? -7.038 -4.292 -26.405 1.00 86.44 176 GLY A O 1
ATOM 1435 N N . ASP A 1 177 ? -9.080 -4.026 -27.314 1.00 83.12 177 ASP A N 1
ATOM 1436 C CA . ASP A 1 177 ? -9.563 -3.064 -26.317 1.00 83.12 177 ASP A CA 1
ATOM 1437 C C . ASP A 1 177 ? -9.694 -3.674 -24.913 1.00 83.12 177 ASP A C 1
ATOM 1439 O O . ASP A 1 177 ? -9.341 -3.035 -23.922 1.00 83.12 177 ASP A O 1
ATOM 1443 N N . ALA A 1 178 ? -10.085 -4.949 -24.818 1.00 81.31 178 ALA A N 1
ATOM 1444 C CA . ALA A 1 178 ? -10.176 -5.651 -23.539 1.00 81.31 178 ALA A CA 1
ATOM 1445 C C . ALA A 1 178 ? -8.807 -5.730 -22.845 1.00 81.31 178 ALA A C 1
ATOM 1447 O O . ALA A 1 178 ? -8.694 -5.439 -21.652 1.00 81.31 178 ALA A O 1
ATOM 1448 N N . LYS A 1 179 ? -7.745 -6.039 -23.607 1.00 86.25 179 LYS A N 1
ATOM 1449 C CA . LYS A 1 179 ? -6.371 -6.048 -23.086 1.00 86.25 179 LYS A CA 1
ATOM 1450 C C . LYS A 1 179 ? -5.952 -4.659 -22.620 1.00 86.25 179 LYS A C 1
ATOM 1452 O O . LYS A 1 179 ? -5.400 -4.536 -21.534 1.00 86.25 179 LYS A O 1
ATOM 1457 N N . LYS A 1 180 ? -6.264 -3.613 -23.393 1.00 81.69 180 LYS A N 1
ATOM 1458 C CA . LYS A 1 180 ? -5.937 -2.221 -23.048 1.00 81.69 180 LYS A CA 1
ATOM 1459 C C . LYS A 1 180 ? -6.602 -1.781 -21.739 1.00 81.69 180 LYS A C 1
ATOM 1461 O O . LYS A 1 180 ? -5.912 -1.280 -20.852 1.00 81.69 180 LYS A O 1
ATOM 1466 N N . GLN A 1 181 ? -7.904 -2.023 -21.585 1.00 81.12 181 GLN A N 1
ATOM 1467 C CA . GLN A 1 181 ? -8.627 -1.709 -20.349 1.00 81.12 181 GLN A CA 1
ATOM 1468 C C . GLN A 1 181 ? -8.072 -2.496 -19.154 1.00 81.12 181 GLN A C 1
ATOM 1470 O O . GLN A 1 181 ? -7.893 -1.944 -18.067 1.00 81.12 181 GLN A O 1
ATOM 1475 N N . ALA A 1 182 ? -7.753 -3.780 -19.345 1.00 80.75 182 ALA A N 1
ATOM 1476 C CA . ALA A 1 182 ? -7.110 -4.588 -18.315 1.00 80.75 182 ALA A CA 1
ATOM 1477 C C . ALA A 1 182 ? -5.730 -4.031 -17.929 1.00 80.75 182 ALA A C 1
ATOM 1479 O O . ALA A 1 182 ? -5.434 -3.914 -16.740 1.00 80.75 182 ALA A O 1
ATOM 1480 N N . THR A 1 183 ? -4.911 -3.613 -18.902 1.00 81.62 183 THR A N 1
ATOM 1481 C CA . THR A 1 183 ? -3.613 -2.971 -18.652 1.00 81.62 183 THR A CA 1
ATOM 1482 C C . THR A 1 183 ? -3.773 -1.696 -17.828 1.00 81.62 183 THR A C 1
ATOM 1484 O O . THR A 1 183 ? -3.050 -1.517 -16.851 1.00 81.62 183 THR A O 1
ATOM 1487 N N . GLU A 1 184 ? -4.717 -0.820 -18.179 1.00 82.44 184 GLU A N 1
ATOM 1488 C CA . GLU A 1 184 ? -4.969 0.431 -17.451 1.00 82.44 184 GLU A CA 1
ATOM 1489 C C . GLU A 1 184 ? -5.405 0.172 -16.002 1.00 82.44 184 GLU A C 1
ATOM 1491 O O . GLU A 1 184 ? -4.863 0.784 -15.077 1.00 82.44 184 GLU A O 1
ATOM 1496 N N . ASN A 1 185 ? -6.310 -0.788 -15.786 1.00 81.12 185 ASN A N 1
ATOM 1497 C CA . ASN A 1 185 ? -6.754 -1.174 -14.445 1.00 81.12 185 ASN A CA 1
ATOM 1498 C C . ASN A 1 185 ? -5.602 -1.762 -13.608 1.00 81.12 185 ASN A C 1
ATOM 1500 O O . ASN A 1 185 ? -5.408 -1.372 -12.457 1.00 81.12 185 ASN A O 1
ATOM 1504 N N . LEU A 1 186 ? -4.784 -2.645 -14.191 1.00 83.25 186 LEU A N 1
ATOM 1505 C CA . LEU A 1 186 ? -3.632 -3.236 -13.504 1.00 83.25 186 LEU A CA 1
ATOM 1506 C C . LEU A 1 186 ? -2.534 -2.197 -13.205 1.00 83.25 186 LEU A C 1
ATOM 1508 O O . LEU A 1 186 ? -1.925 -2.232 -12.135 1.00 83.25 186 LEU A O 1
ATOM 1512 N N . ILE A 1 187 ? -2.307 -1.234 -14.107 1.00 82.94 187 ILE A N 1
ATOM 1513 C CA . ILE A 1 187 ? -1.429 -0.078 -13.865 1.00 82.94 187 ILE A CA 1
ATOM 1514 C C . ILE A 1 187 ? -1.948 0.764 -12.690 1.00 82.94 187 ILE A C 1
ATOM 1516 O O . ILE A 1 187 ? -1.144 1.251 -11.890 1.00 82.94 187 ILE A O 1
ATOM 1520 N N . GLY A 1 188 ? -3.269 0.924 -12.565 1.00 79.81 188 GLY A N 1
ATOM 1521 C CA . GLY A 1 188 ? -3.911 1.555 -11.411 1.00 79.81 188 GLY A CA 1
ATOM 1522 C C . GLY A 1 188 ? -3.502 0.891 -10.095 1.00 79.81 188 GLY A C 1
ATOM 1523 O O . GLY A 1 188 ? -2.991 1.570 -9.202 1.00 79.81 188 GLY A O 1
ATOM 1524 N N . GLY A 1 189 ? -3.605 -0.437 -10.023 1.00 80.00 189 GLY A N 1
ATOM 1525 C CA . GLY A 1 189 ? -3.176 -1.214 -8.856 1.00 80.00 189 GLY A CA 1
ATOM 1526 C C . GLY A 1 189 ? -1.681 -1.076 -8.559 1.00 80.00 189 GLY A C 1
ATOM 1527 O O . GLY A 1 189 ? -1.287 -0.823 -7.422 1.00 80.00 189 GLY A O 1
ATOM 1528 N N . CYS A 1 190 ? -0.832 -1.135 -9.587 1.00 83.44 190 CYS A N 1
ATOM 1529 C CA . CYS A 1 190 ? 0.608 -0.916 -9.434 1.00 83.44 190 CYS A CA 1
ATOM 1530 C C . CYS A 1 190 ? 0.952 0.475 -8.886 1.00 83.44 190 CYS A C 1
ATOM 1532 O O . CYS A 1 190 ? 1.885 0.615 -8.094 1.00 83.44 190 CYS A O 1
ATOM 1534 N N . ARG A 1 191 ? 0.187 1.507 -9.258 1.00 80.88 191 ARG A N 1
ATOM 1535 C CA . ARG A 1 191 ? 0.373 2.863 -8.732 1.00 80.88 191 ARG A CA 1
ATOM 1536 C C . ARG A 1 191 ? 0.040 2.945 -7.245 1.00 80.88 191 ARG A C 1
ATOM 1538 O O . ARG A 1 191 ? 0.747 3.631 -6.511 1.00 80.88 191 ARG A O 1
ATOM 1545 N N . GLU A 1 192 ? -1.013 2.271 -6.795 1.00 80.44 192 GLU A N 1
ATOM 1546 C CA . GLU A 1 192 ? -1.358 2.218 -5.370 1.00 80.44 192 GLU A CA 1
ATOM 1547 C C . GLU A 1 192 ? -0.278 1.502 -4.554 1.00 80.44 192 GLU A C 1
ATOM 1549 O O . GLU A 1 192 ? 0.105 1.990 -3.488 1.00 80.44 192 GLU A O 1
ATOM 1554 N N . ILE A 1 193 ? 0.278 0.407 -5.085 1.00 82.12 193 ILE A N 1
ATOM 1555 C CA . ILE A 1 193 ? 1.411 -0.298 -4.470 1.00 82.12 193 ILE A CA 1
ATOM 1556 C C . ILE A 1 193 ? 2.630 0.624 -4.383 1.00 82.12 193 ILE A C 1
ATOM 1558 O O . ILE A 1 193 ? 3.230 0.737 -3.317 1.00 82.12 193 ILE A O 1
ATOM 1562 N N . LEU A 1 194 ? 2.972 1.344 -5.457 1.00 79.81 194 LEU A N 1
ATOM 1563 C CA . LEU A 1 194 ? 4.082 2.305 -5.442 1.00 79.81 194 LEU A CA 1
ATOM 1564 C C . LEU A 1 194 ? 3.881 3.396 -4.385 1.00 79.81 194 LEU A C 1
ATOM 1566 O O . LEU A 1 194 ? 4.782 3.629 -3.582 1.00 79.81 194 LEU A O 1
ATOM 1570 N N . LYS A 1 195 ? 2.686 3.994 -4.298 1.00 80.69 195 LYS A N 1
ATOM 1571 C CA . LYS A 1 195 ? 2.367 4.979 -3.251 1.00 80.69 195 LYS A CA 1
ATOM 1572 C C . LYS A 1 195 ? 2.582 4.427 -1.845 1.00 80.69 195 LYS A C 1
ATOM 1574 O O . LYS A 1 195 ? 3.052 5.148 -0.972 1.00 80.69 195 LYS A O 1
ATOM 1579 N N . TYR A 1 196 ? 2.232 3.164 -1.618 1.00 79.31 196 TYR A N 1
ATOM 1580 C CA . TYR A 1 196 ? 2.436 2.514 -0.329 1.00 79.31 196 TYR A CA 1
ATOM 1581 C C . TYR A 1 196 ? 3.923 2.253 -0.035 1.00 79.31 196 TYR A C 1
ATOM 1583 O O . TYR A 1 196 ? 4.402 2.547 1.063 1.00 79.31 196 TYR A O 1
ATOM 1591 N N . VAL A 1 197 ? 4.662 1.737 -1.020 1.00 77.88 197 VAL A N 1
ATOM 1592 C CA . VAL A 1 197 ? 6.072 1.356 -0.879 1.00 77.88 197 VAL A CA 1
ATOM 1593 C C . VAL A 1 197 ? 6.964 2.595 -0.744 1.00 77.88 197 VAL A C 1
ATOM 1595 O O . VAL A 1 197 ? 7.607 2.774 0.292 1.00 77.88 197 VAL A O 1
ATOM 1598 N N . ILE A 1 198 ? 6.967 3.478 -1.745 1.00 76.75 198 ILE A N 1
ATOM 1599 C CA . ILE A 1 198 ? 7.897 4.618 -1.836 1.00 76.75 198 ILE A CA 1
ATOM 1600 C C . ILE A 1 198 ? 7.281 5.959 -1.405 1.00 76.75 198 ILE A C 1
ATOM 1602 O O . ILE A 1 198 ? 7.987 6.962 -1.353 1.00 76.75 198 ILE A O 1
ATOM 1606 N N . GLY A 1 199 ? 5.989 5.994 -1.066 1.00 74.81 199 GLY A N 1
ATOM 1607 C CA . GLY A 1 199 ? 5.290 7.214 -0.650 1.00 74.81 199 GLY A CA 1
ATOM 1608 C C . GLY A 1 199 ? 4.665 7.993 -1.812 1.00 74.81 199 GLY A C 1
ATOM 1609 O O . GLY A 1 199 ? 4.969 7.772 -2.990 1.00 74.81 199 GLY A O 1
ATOM 1610 N N . GLU A 1 200 ? 3.758 8.919 -1.485 1.00 78.88 200 GLU A N 1
ATOM 1611 C CA . GLU A 1 200 ? 3.047 9.723 -2.489 1.00 78.88 200 GLU A CA 1
ATOM 1612 C C . GLU A 1 200 ? 3.959 10.710 -3.218 1.00 78.88 200 GLU A C 1
ATOM 1614 O O . GLU A 1 200 ? 3.811 10.868 -4.426 1.00 78.88 200 GLU A O 1
ATOM 1619 N N . GLU A 1 201 ? 4.920 11.312 -2.517 1.00 78.44 201 GLU A N 1
ATOM 1620 C CA . GLU A 1 201 ? 5.855 12.295 -3.074 1.00 78.44 201 GLU A CA 1
ATOM 1621 C C . GLU A 1 201 ? 6.717 11.688 -4.191 1.00 78.44 201 GLU A C 1
ATOM 1623 O O . GLU A 1 201 ? 6.634 12.116 -5.342 1.00 78.44 201 GLU A O 1
ATOM 1628 N N . LYS A 1 202 ? 7.447 10.604 -3.896 1.00 80.25 202 LYS A N 1
ATOM 1629 C CA . LYS A 1 202 ? 8.283 9.899 -4.884 1.00 80.25 202 LYS A CA 1
ATOM 1630 C C . LYS A 1 202 ? 7.457 9.324 -6.039 1.00 80.25 202 LYS A C 1
ATOM 1632 O O . LYS A 1 202 ? 7.893 9.311 -7.188 1.00 80.25 202 LYS A O 1
ATOM 1637 N N . THR A 1 203 ? 6.225 8.884 -5.766 1.00 81.31 203 THR A N 1
ATOM 1638 C CA . THR A 1 203 ? 5.306 8.426 -6.822 1.00 81.31 203 THR A CA 1
ATOM 1639 C C . THR A 1 203 ? 4.836 9.580 -7.715 1.00 81.31 203 THR A C 1
ATOM 1641 O O . THR A 1 203 ? 4.684 9.401 -8.926 1.00 81.31 203 THR A O 1
ATOM 1644 N N . ALA A 1 204 ? 4.587 10.761 -7.144 1.00 81.94 204 ALA A N 1
ATOM 1645 C CA . ALA A 1 204 ? 4.233 11.960 -7.896 1.00 81.94 204 ALA A CA 1
ATOM 1646 C C . ALA A 1 204 ? 5.409 12.451 -8.752 1.00 81.94 204 ALA A C 1
ATOM 1648 O O . ALA A 1 204 ? 5.190 12.823 -9.903 1.00 81.94 204 ALA A O 1
ATOM 1649 N N . GLU A 1 205 ? 6.642 12.357 -8.249 1.00 83.38 205 GLU A N 1
ATOM 1650 C CA . GLU A 1 205 ? 7.856 12.652 -9.019 1.00 83.38 205 GLU A CA 1
ATOM 1651 C C . GLU A 1 205 ? 7.970 11.745 -10.253 1.00 83.38 205 GLU A C 1
ATOM 1653 O O . GLU A 1 205 ? 8.083 12.244 -11.371 1.00 83.38 205 GLU A O 1
ATOM 1658 N N . LEU A 1 206 ? 7.818 10.423 -10.092 1.00 82.06 206 LEU A N 1
ATOM 1659 C CA . LEU A 1 206 ? 7.827 9.484 -11.226 1.00 82.06 206 LEU A CA 1
ATOM 1660 C C . LEU A 1 206 ? 6.721 9.785 -12.249 1.00 82.06 206 LEU A C 1
ATOM 1662 O O . LEU A 1 206 ? 6.930 9.653 -13.457 1.00 82.06 206 LEU A O 1
ATOM 1666 N N . LYS A 1 207 ? 5.535 10.201 -11.783 1.00 81.12 207 LYS A N 1
ATOM 1667 C CA . LYS A 1 207 ? 4.433 10.615 -12.663 1.00 81.12 207 LYS A CA 1
ATOM 1668 C C . LYS A 1 207 ? 4.800 11.873 -13.450 1.00 81.12 207 LYS A C 1
ATOM 1670 O O . LYS A 1 207 ? 4.615 11.886 -14.663 1.00 81.12 207 LYS A O 1
ATOM 1675 N N . SER A 1 208 ? 5.344 12.880 -12.772 1.00 81.62 208 SER A N 1
ATOM 1676 C CA . SER A 1 208 ? 5.776 14.141 -13.378 1.00 81.62 208 SER A CA 1
ATOM 1677 C C . SER A 1 208 ? 6.865 13.917 -14.429 1.00 81.62 208 SER A C 1
ATOM 1679 O O . SER A 1 208 ? 6.764 14.423 -15.544 1.00 81.62 208 SER A O 1
ATOM 1681 N N . MET A 1 209 ? 7.858 13.070 -14.133 1.00 79.62 209 MET A N 1
ATOM 1682 C CA . MET A 1 209 ? 8.899 12.685 -15.092 1.00 79.62 209 MET A CA 1
ATOM 1683 C C . MET A 1 209 ? 8.302 12.022 -16.341 1.00 79.62 209 MET A C 1
ATOM 1685 O O . MET A 1 209 ? 8.652 12.380 -17.464 1.00 79.62 209 MET A O 1
ATOM 1689 N N . LYS A 1 210 ? 7.345 11.100 -16.166 1.00 78.00 210 LYS A N 1
ATOM 1690 C CA . LYS A 1 210 ? 6.663 10.445 -17.291 1.00 78.00 210 LYS A CA 1
ATOM 1691 C C . LYS A 1 210 ? 5.875 11.443 -18.144 1.00 78.00 210 LYS A C 1
ATOM 1693 O O . LYS A 1 210 ? 5.901 11.344 -19.366 1.00 78.00 210 LYS A O 1
ATOM 1698 N N . GLU A 1 211 ? 5.175 12.381 -17.511 1.00 79.81 211 GLU A N 1
ATOM 1699 C CA . GLU A 1 211 ? 4.396 13.429 -18.190 1.00 79.81 211 GLU A CA 1
ATOM 1700 C C . GLU A 1 211 ? 5.298 14.451 -18.898 1.00 79.81 211 GLU A C 1
ATOM 1702 O O . GLU A 1 211 ? 4.941 14.944 -19.963 1.00 79.81 211 GLU A O 1
ATOM 1707 N N . SER A 1 212 ? 6.503 14.679 -18.374 1.00 78.44 212 SER A N 1
ATOM 1708 C CA . SER A 1 212 ? 7.542 15.525 -18.980 1.00 78.44 212 SER A CA 1
ATOM 1709 C C . SER A 1 212 ? 8.282 14.850 -20.145 1.00 78.44 212 SER A C 1
ATOM 1711 O O . SER A 1 212 ? 9.201 15.435 -20.710 1.00 78.44 212 SER A O 1
ATOM 1713 N N . GLY A 1 213 ? 7.906 13.619 -20.513 1.00 75.56 213 GLY A N 1
ATOM 1714 C CA . GLY A 1 213 ? 8.491 12.894 -21.642 1.00 75.56 213 GLY A CA 1
ATOM 1715 C C . GLY A 1 213 ? 9.863 12.275 -21.364 1.00 75.56 213 GLY A C 1
ATOM 1716 O O . GLY A 1 213 ? 10.565 11.924 -22.311 1.00 75.56 213 GLY A O 1
ATOM 1717 N N . VAL A 1 214 ? 10.241 12.120 -20.090 1.00 76.50 214 VAL A N 1
ATOM 1718 C CA . VAL A 1 214 ? 11.492 11.457 -19.692 1.00 76.50 214 VAL A CA 1
ATOM 1719 C C . VAL A 1 214 ? 11.532 10.025 -20.234 1.00 76.50 214 VAL A C 1
ATOM 1721 O O . VAL A 1 214 ? 10.510 9.329 -20.288 1.00 76.50 214 VAL A O 1
ATOM 1724 N N . SER A 1 215 ? 12.722 9.575 -20.642 1.00 74.00 215 SER A N 1
ATOM 1725 C CA . SER A 1 215 ? 12.907 8.245 -21.216 1.00 74.00 215 SER A CA 1
ATOM 1726 C C . SER A 1 215 ? 12.486 7.142 -20.232 1.00 74.00 215 SER A C 1
ATOM 1728 O O . SER A 1 215 ? 12.576 7.274 -19.008 1.00 74.00 215 SER A O 1
ATOM 1730 N N . LYS A 1 216 ? 12.015 6.004 -20.762 1.00 72.12 216 LYS A N 1
ATOM 1731 C CA . LYS A 1 216 ? 11.625 4.856 -19.923 1.00 72.12 216 LYS A CA 1
ATOM 1732 C C . LYS A 1 216 ? 12.797 4.323 -19.094 1.00 72.12 216 LYS A C 1
ATOM 1734 O O . LYS A 1 216 ? 12.568 3.836 -17.990 1.00 72.12 216 LYS A O 1
ATOM 1739 N N . ASP A 1 217 ? 14.019 4.429 -19.610 1.00 72.38 217 ASP A N 1
ATOM 1740 C CA . ASP A 1 217 ? 15.233 3.976 -18.930 1.00 72.38 217 ASP A CA 1
ATOM 1741 C C . ASP A 1 217 ? 15.610 4.899 -17.765 1.00 72.38 217 ASP A C 1
ATOM 1743 O O . ASP A 1 217 ? 15.954 4.416 -16.688 1.00 72.38 217 ASP A O 1
ATOM 1747 N N . GLU A 1 218 ? 15.444 6.214 -17.916 1.00 73.06 218 GLU A N 1
ATOM 1748 C CA . GLU A 1 218 ? 15.619 7.165 -16.812 1.00 73.06 218 GLU A CA 1
ATOM 1749 C C . GLU A 1 218 ? 14.542 6.996 -15.734 1.00 73.06 218 GLU A C 1
ATOM 1751 O O . GLU A 1 218 ? 14.859 6.959 -14.544 1.00 73.06 218 GLU A O 1
ATOM 1756 N N . LEU A 1 219 ? 13.277 6.802 -16.130 1.00 75.62 219 LEU A N 1
ATOM 1757 C CA . LEU A 1 219 ? 12.195 6.463 -15.196 1.00 75.62 219 LEU A CA 1
ATOM 1758 C C . LEU A 1 219 ? 12.497 5.175 -14.425 1.00 75.62 219 LEU A C 1
ATOM 1760 O O . LEU A 1 219 ? 12.244 5.092 -13.222 1.00 75.62 219 LEU A O 1
ATOM 1764 N N . LYS A 1 220 ? 13.062 4.174 -15.108 1.00 74.69 220 LYS A N 1
ATOM 1765 C CA . LYS A 1 220 ? 13.482 2.909 -14.505 1.00 74.69 220 LYS A CA 1
ATOM 1766 C C . LYS A 1 220 ? 14.605 3.105 -13.497 1.00 74.69 220 LYS A C 1
ATOM 1768 O O . LYS A 1 220 ? 14.515 2.586 -12.387 1.00 74.69 220 LYS A O 1
ATOM 1773 N N . ALA A 1 221 ? 15.651 3.836 -13.875 1.00 74.44 221 ALA A N 1
ATOM 1774 C CA . ALA A 1 221 ? 16.789 4.112 -13.008 1.00 74.44 221 ALA A CA 1
ATOM 1775 C C . ALA A 1 221 ? 16.337 4.845 -11.741 1.00 74.44 221 ALA A C 1
ATOM 1777 O O . ALA A 1 221 ? 16.659 4.422 -10.631 1.00 74.44 221 ALA A O 1
ATOM 1778 N N . LYS A 1 222 ? 15.500 5.877 -11.897 1.00 77.44 222 LYS A N 1
ATOM 1779 C CA . LYS A 1 222 ? 14.941 6.624 -10.770 1.00 77.44 222 LYS A CA 1
ATOM 1780 C C . LYS A 1 222 ? 14.071 5.745 -9.869 1.00 77.44 222 LYS A C 1
ATOM 1782 O O . LYS A 1 222 ? 14.214 5.791 -8.650 1.00 77.44 222 LYS A O 1
ATOM 1787 N N . LEU A 1 223 ? 13.218 4.900 -10.454 1.00 77.94 223 LEU A N 1
ATOM 1788 C CA . LEU A 1 223 ? 12.428 3.934 -9.693 1.00 77.94 223 LEU A CA 1
ATOM 1789 C C . LEU A 1 223 ? 13.329 2.974 -8.901 1.00 77.94 223 LEU A C 1
ATOM 1791 O O . LEU A 1 223 ? 13.060 2.736 -7.730 1.00 77.94 223 LEU A O 1
ATOM 1795 N N . HIS A 1 224 ? 14.412 2.456 -9.489 1.00 73.94 224 HIS A N 1
ATOM 1796 C CA . HIS A 1 224 ? 15.351 1.585 -8.774 1.00 73.94 224 HIS A CA 1
ATOM 1797 C C . HIS A 1 224 ? 16.021 2.280 -7.590 1.00 73.94 224 HIS A C 1
ATOM 1799 O O . HIS A 1 224 ? 16.129 1.663 -6.534 1.00 73.94 224 HIS A O 1
ATOM 1805 N N . VAL A 1 225 ? 16.418 3.548 -7.736 1.00 77.12 225 VAL A N 1
ATOM 1806 C CA . VAL A 1 225 ? 16.952 4.344 -6.620 1.00 77.12 225 VAL A CA 1
ATOM 1807 C C . VAL A 1 225 ? 15.924 4.422 -5.490 1.00 77.12 225 VAL A C 1
ATOM 1809 O O . VAL A 1 225 ? 16.223 4.050 -4.359 1.00 77.12 225 VAL A O 1
ATOM 1812 N N . PHE A 1 226 ? 14.677 4.788 -5.802 1.00 75.44 226 PHE A N 1
ATOM 1813 C CA . PHE A 1 226 ? 13.619 4.885 -4.793 1.00 75.44 226 PHE A CA 1
ATOM 1814 C C . PHE A 1 226 ? 13.296 3.564 -4.107 1.00 75.44 226 PHE A C 1
ATOM 1816 O O . PHE A 1 226 ? 13.021 3.562 -2.910 1.00 75.44 226 PHE A O 1
ATOM 1823 N N . LEU A 1 227 ? 13.317 2.453 -4.845 1.00 73.69 227 LEU A N 1
ATOM 1824 C CA . LEU A 1 227 ? 13.111 1.121 -4.282 1.00 73.69 227 LEU A CA 1
ATOM 1825 C C . LEU A 1 227 ? 14.311 0.669 -3.434 1.00 73.69 227 LEU A C 1
ATOM 1827 O O . LEU A 1 227 ? 14.108 -0.004 -2.429 1.00 73.69 227 LEU A O 1
ATOM 1831 N N . GLY A 1 228 ? 15.540 1.057 -3.794 1.00 71.62 228 GLY A N 1
ATOM 1832 C CA . GLY A 1 228 ? 16.758 0.752 -3.033 1.00 71.62 228 GLY A CA 1
ATOM 1833 C C . GLY A 1 228 ? 16.840 1.470 -1.682 1.00 71.62 228 GLY A C 1
ATOM 1834 O O . GLY A 1 228 ? 17.418 0.943 -0.735 1.00 71.62 228 GLY A O 1
ATOM 1835 N N . GLU A 1 229 ? 16.201 2.633 -1.566 1.00 77.12 229 GLU A N 1
ATOM 1836 C CA . GLU A 1 229 ? 16.060 3.389 -0.312 1.00 77.12 229 GLU A CA 1
ATOM 1837 C C . GLU A 1 229 ? 14.991 2.801 0.636 1.00 77.12 229 GLU A C 1
ATOM 1839 O O . GLU A 1 229 ? 14.807 3.283 1.756 1.00 77.12 229 GLU A O 1
ATOM 1844 N N . VAL A 1 230 ? 14.251 1.768 0.214 1.00 69.94 230 VAL A N 1
ATOM 1845 C CA . VAL A 1 230 ? 13.246 1.109 1.058 1.00 69.94 230 VAL A CA 1
ATOM 1846 C C . VAL A 1 230 ? 13.926 0.096 1.975 1.00 69.94 230 VAL A C 1
ATOM 1848 O O . VAL A 1 230 ? 14.329 -0.989 1.557 1.00 69.94 230 VAL A O 1
ATOM 1851 N N . HIS A 1 231 ? 14.005 0.428 3.262 1.00 70.88 231 HIS A N 1
ATOM 1852 C CA . HIS A 1 231 ? 14.579 -0.457 4.284 1.00 70.88 231 HIS A CA 1
ATOM 1853 C C . HIS A 1 231 ? 13.540 -1.312 5.026 1.00 70.88 231 HIS A C 1
ATOM 1855 O O . HIS A 1 231 ? 13.912 -2.269 5.696 1.00 70.88 231 HIS A O 1
ATOM 1861 N N . ASP A 1 232 ? 12.251 -1.002 4.885 1.00 74.12 232 ASP A N 1
ATOM 1862 C CA . ASP A 1 232 ? 11.156 -1.740 5.518 1.00 74.12 232 ASP A CA 1
ATOM 1863 C C . ASP A 1 232 ? 10.935 -3.111 4.848 1.00 74.12 232 ASP A C 1
ATOM 1865 O O . ASP A 1 232 ? 10.672 -3.197 3.646 1.00 74.12 232 ASP A O 1
ATOM 1869 N N . GLU A 1 233 ? 11.031 -4.187 5.632 1.00 73.44 233 GLU A N 1
ATOM 1870 C CA . GLU A 1 233 ? 10.943 -5.572 5.146 1.00 73.44 233 GLU A CA 1
ATOM 1871 C C . GLU A 1 233 ? 9.548 -5.955 4.616 1.00 73.44 233 GLU A C 1
ATOM 1873 O O . GLU A 1 233 ? 9.435 -6.746 3.676 1.00 73.44 233 GLU A O 1
ATOM 1878 N N . GLU A 1 234 ? 8.467 -5.378 5.155 1.00 74.44 234 GLU A N 1
ATOM 1879 C CA . GLU A 1 234 ? 7.118 -5.607 4.624 1.00 74.44 234 GLU A CA 1
ATOM 1880 C C . GLU A 1 234 ? 6.987 -4.970 3.240 1.00 74.44 234 GLU A C 1
ATOM 1882 O O . GLU A 1 234 ? 6.517 -5.609 2.297 1.00 74.44 234 GLU A O 1
ATOM 1887 N N . LYS A 1 235 ? 7.472 -3.737 3.080 1.00 78.81 235 LYS A N 1
ATOM 1888 C CA . LYS A 1 235 ? 7.480 -3.046 1.788 1.00 78.81 235 LYS A CA 1
ATOM 1889 C C . LYS A 1 235 ? 8.381 -3.736 0.769 1.00 78.81 235 LYS A C 1
ATOM 1891 O O . LYS A 1 235 ? 7.960 -3.867 -0.378 1.00 78.81 235 LYS A O 1
ATOM 1896 N N . LYS A 1 236 ? 9.554 -4.245 1.164 1.00 76.62 236 LYS A N 1
ATOM 1897 C CA . LYS A 1 236 ? 10.411 -5.064 0.284 1.00 76.62 236 LYS A CA 1
ATOM 1898 C C . LYS A 1 236 ? 9.683 -6.294 -0.245 1.00 76.62 236 LYS A C 1
ATOM 1900 O O . LYS A 1 236 ? 9.738 -6.561 -1.439 1.00 76.62 236 LYS A O 1
ATOM 1905 N N . LYS A 1 237 ? 8.887 -6.965 0.591 1.00 76.19 237 LYS A N 1
ATOM 1906 C CA . LYS A 1 237 ? 8.055 -8.085 0.136 1.00 76.19 237 LYS A CA 1
ATOM 1907 C C . LYS A 1 237 ? 7.051 -7.677 -0.950 1.00 76.19 237 LYS A C 1
ATOM 1909 O O . LYS A 1 237 ? 6.831 -8.433 -1.890 1.00 76.19 237 LYS A O 1
ATOM 1914 N N . TYR A 1 238 ? 6.460 -6.482 -0.869 1.00 74.88 238 TYR A N 1
ATOM 1915 C CA . TYR A 1 238 ? 5.609 -5.961 -1.949 1.00 74.88 238 TYR A CA 1
ATOM 1916 C C . TYR A 1 238 ? 6.396 -5.684 -3.237 1.00 74.88 238 TYR A C 1
ATOM 1918 O O . TYR A 1 238 ? 5.874 -5.928 -4.327 1.00 74.88 238 TYR A O 1
ATOM 1926 N N . ILE A 1 239 ? 7.638 -5.205 -3.122 1.00 74.69 239 ILE A N 1
ATOM 1927 C CA . ILE A 1 239 ? 8.540 -5.012 -4.266 1.00 74.69 239 ILE A CA 1
ATOM 1928 C C . ILE A 1 239 ? 8.826 -6.358 -4.937 1.00 74.69 239 ILE A C 1
ATOM 1930 O O . ILE A 1 239 ? 8.687 -6.463 -6.154 1.00 74.69 239 ILE A O 1
ATOM 1934 N N . ASP A 1 240 ? 9.146 -7.389 -4.161 1.00 75.88 240 ASP A N 1
ATOM 1935 C CA . ASP A 1 240 ? 9.458 -8.720 -4.686 1.00 75.88 240 ASP A CA 1
ATOM 1936 C C . ASP A 1 240 ? 8.232 -9.408 -5.304 1.00 75.88 240 ASP A C 1
ATOM 1938 O O . ASP A 1 240 ? 8.317 -9.987 -6.388 1.00 75.88 240 ASP A O 1
ATOM 1942 N N . ASP A 1 241 ? 7.073 -9.315 -4.644 1.00 75.12 241 ASP A N 1
ATOM 1943 C CA . ASP A 1 241 ? 5.838 -9.963 -5.094 1.00 75.12 241 ASP A CA 1
ATOM 1944 C C . ASP A 1 241 ? 5.260 -9.304 -6.363 1.00 75.12 241 ASP A C 1
ATOM 1946 O O . ASP A 1 241 ? 4.759 -9.989 -7.259 1.00 75.12 241 ASP A O 1
ATOM 1950 N N . PHE A 1 242 ? 5.290 -7.969 -6.457 1.00 76.81 242 PHE A N 1
ATOM 1951 C CA . PHE A 1 242 ? 4.569 -7.230 -7.504 1.00 76.81 242 PHE A CA 1
ATOM 1952 C C . PHE A 1 242 ? 5.465 -6.471 -8.482 1.00 76.81 242 PHE A C 1
ATOM 1954 O O . PHE A 1 242 ? 5.031 -6.190 -9.602 1.00 76.81 242 PHE A O 1
ATOM 1961 N N . GLY A 1 243 ? 6.708 -6.165 -8.108 1.00 75.25 243 GLY A N 1
ATOM 1962 C CA . GLY A 1 243 ? 7.651 -5.387 -8.912 1.00 75.25 243 GLY A CA 1
ATOM 1963 C C . GLY A 1 243 ? 7.800 -5.899 -10.346 1.00 75.25 243 GLY A C 1
ATOM 1964 O O . GLY A 1 243 ? 7.569 -5.119 -11.273 1.00 75.25 243 GLY A O 1
ATOM 1965 N N . PRO A 1 244 ? 8.083 -7.198 -10.575 1.00 77.88 244 PRO A N 1
ATOM 1966 C CA . PRO A 1 244 ? 8.244 -7.736 -11.926 1.00 77.88 244 PRO A CA 1
ATOM 1967 C C . PRO A 1 244 ? 7.005 -7.549 -12.815 1.00 77.88 244 PRO A C 1
ATOM 1969 O O . PRO A 1 244 ? 7.116 -7.155 -13.978 1.00 77.88 244 PRO A O 1
ATOM 1972 N N . VAL A 1 245 ? 5.808 -7.783 -12.266 1.00 75.88 245 VAL A N 1
ATOM 1973 C CA . VAL A 1 245 ? 4.547 -7.631 -13.008 1.00 75.88 245 VAL A CA 1
ATOM 1974 C C . VAL A 1 245 ? 4.255 -6.161 -13.289 1.00 75.88 245 VAL A C 1
ATOM 1976 O O . VAL A 1 245 ? 3.915 -5.810 -14.419 1.00 75.88 245 VAL A O 1
ATOM 1979 N N . CYS A 1 246 ? 4.456 -5.283 -12.309 1.00 79.44 246 CYS A N 1
ATOM 1980 C CA . CYS A 1 246 ? 4.251 -3.853 -12.496 1.00 79.44 246 CYS A CA 1
ATOM 1981 C C . CYS A 1 246 ? 5.220 -3.259 -13.522 1.00 79.44 246 CYS A C 1
ATOM 1983 O O . CYS A 1 246 ? 4.797 -2.506 -14.398 1.00 79.44 246 CYS A O 1
ATOM 1985 N N . MET A 1 247 ? 6.494 -3.655 -13.500 1.00 76.75 247 MET A N 1
ATOM 1986 C CA . MET A 1 247 ? 7.458 -3.251 -14.525 1.00 76.75 247 MET A CA 1
ATOM 1987 C C . MET A 1 247 ? 7.022 -3.721 -15.922 1.00 76.75 247 MET A C 1
ATOM 1989 O O . MET A 1 247 ? 7.065 -2.929 -16.868 1.00 76.75 247 MET A O 1
ATOM 1993 N N . LYS A 1 248 ? 6.533 -4.966 -16.060 1.00 77.88 248 LYS A N 1
ATOM 1994 C CA . LYS A 1 248 ? 5.959 -5.481 -17.319 1.00 77.88 248 LYS A CA 1
ATOM 1995 C C . LYS A 1 248 ? 4.809 -4.609 -17.823 1.00 77.88 248 LYS A C 1
ATOM 1997 O O . LYS A 1 248 ? 4.827 -4.220 -18.989 1.00 77.88 248 LYS A O 1
ATOM 2002 N N . LEU A 1 249 ? 3.861 -4.263 -16.955 1.00 74.56 249 LEU A N 1
ATOM 2003 C CA . LEU A 1 249 ? 2.676 -3.471 -17.302 1.00 74.56 249 LEU A CA 1
ATOM 2004 C C . LEU A 1 249 ? 3.004 -2.029 -17.696 1.00 74.56 249 LEU A C 1
ATOM 2006 O O . LEU A 1 249 ? 2.450 -1.520 -18.665 1.00 74.56 249 LEU A O 1
ATOM 2010 N N . TYR A 1 250 ? 3.953 -1.384 -17.014 1.00 70.38 250 TYR A N 1
ATOM 2011 C CA . TYR A 1 250 ? 4.420 -0.053 -17.412 1.00 70.38 250 TYR A CA 1
ATOM 2012 C C . TYR A 1 250 ? 5.242 -0.064 -18.712 1.00 70.38 250 TYR A C 1
ATOM 2014 O O . TYR A 1 250 ? 5.625 0.997 -19.210 1.00 70.38 250 TYR A O 1
ATOM 2022 N N . GLY A 1 251 ? 5.547 -1.243 -19.267 1.00 65.88 251 GLY A N 1
ATOM 2023 C CA . GLY A 1 251 ? 6.479 -1.376 -20.383 1.00 65.88 251 GLY A CA 1
ATOM 2024 C C . GLY A 1 251 ? 7.889 -0.907 -20.013 1.00 65.88 251 GLY A C 1
ATOM 2025 O O . GLY A 1 251 ? 8.657 -0.547 -20.900 1.00 65.88 251 GLY A O 1
ATOM 2026 N N . ILE A 1 252 ? 8.192 -0.896 -18.709 1.00 61.97 252 ILE A N 1
ATOM 2027 C CA . ILE A 1 252 ? 9.502 -0.627 -18.094 1.00 61.97 252 ILE A CA 1
ATOM 2028 C C . ILE A 1 252 ? 10.109 -1.963 -17.650 1.00 61.97 252 ILE A C 1
ATOM 2030 O O . ILE A 1 252 ? 10.938 -2.032 -16.744 1.00 61.97 252 ILE A O 1
ATOM 2034 N N . ASN A 1 253 ? 9.638 -3.063 -18.248 1.00 51.56 253 ASN A N 1
ATOM 2035 C CA . ASN A 1 253 ? 10.037 -4.398 -17.868 1.00 51.56 253 ASN A CA 1
ATOM 2036 C C . ASN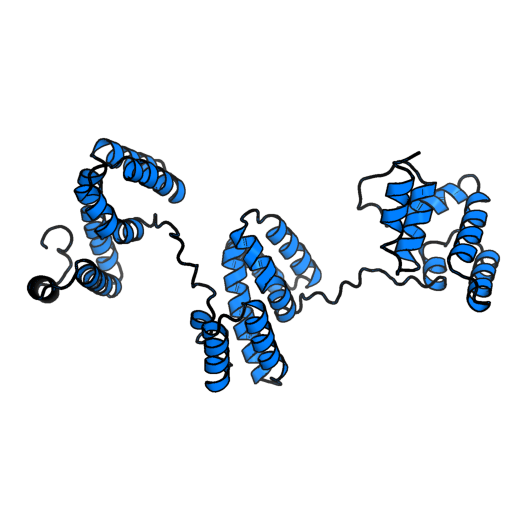 A 1 253 ? 11.566 -4.468 -17.834 1.00 51.56 253 ASN A C 1
ATOM 2038 O O . ASN A 1 253 ? 12.292 -3.661 -18.439 1.00 51.56 253 ASN A O 1
ATOM 2042 N N . HIS A 1 254 ? 12.085 -5.542 -17.266 1.00 41.09 254 HIS A N 1
ATOM 2043 C CA . HIS A 1 254 ? 13.162 -6.115 -18.028 1.00 41.09 254 HIS A CA 1
ATOM 2044 C C . HIS A 1 254 ? 12.574 -6.413 -19.442 1.00 41.09 254 HIS A C 1
ATOM 2046 O O . HIS A 1 254 ? 12.152 -7.529 -19.718 1.00 41.09 254 HIS A O 1
ATOM 2052 N N . SER A 1 255 ? 12.677 -5.472 -20.414 1.00 35.66 255 SER A N 1
ATOM 2053 C CA . SER A 1 255 ? 13.509 -5.801 -21.583 1.00 35.66 255 SER A CA 1
ATOM 2054 C C . SER A 1 255 ? 14.578 -6.594 -20.921 1.00 35.66 255 SER A C 1
ATOM 2056 O O . SER A 1 255 ? 15.199 -5.983 -20.031 1.00 35.66 255 SER A O 1
ATOM 2058 N N . ARG A 1 256 ? 14.626 -7.930 -21.143 1.00 37.31 256 ARG A N 1
ATOM 2059 C CA . ARG A 1 256 ? 15.652 -8.786 -20.544 1.00 37.31 256 ARG A CA 1
ATOM 2060 C C . ARG A 1 256 ? 16.798 -7.846 -20.343 1.00 37.31 256 ARG A C 1
ATOM 2062 O O . ARG A 1 256 ? 17.130 -7.122 -21.296 1.00 37.31 256 ARG A O 1
ATOM 2069 N N . MET A 1 257 ? 17.391 -7.804 -19.170 1.00 33.53 257 MET A N 1
ATOM 2070 C CA . MET A 1 257 ? 18.787 -7.522 -19.303 1.00 33.53 257 MET A CA 1
ATOM 2071 C C . MET A 1 257 ? 19.244 -8.603 -20.355 1.00 33.53 257 MET A C 1
ATOM 2073 O O . MET A 1 257 ? 19.598 -9.707 -19.984 1.00 33.53 257 MET A O 1
ATOM 2077 N N . ARG A 1 258 ? 19.327 -8.293 -21.671 1.00 38.34 258 ARG A N 1
ATOM 2078 C CA . ARG A 1 258 ? 20.478 -7.585 -22.184 1.00 38.34 258 ARG A CA 1
ATOM 2079 C C . ARG A 1 258 ? 21.111 -6.879 -20.989 1.00 38.34 258 ARG A C 1
ATOM 2081 O O . ARG A 1 258 ? 21.134 -5.670 -20.859 1.00 38.34 258 ARG A O 1
ATOM 2088 N N . ARG A 1 259 ? 21.670 -7.720 -20.091 1.00 38.84 259 ARG A N 1
ATOM 2089 C CA . ARG A 1 259 ? 23.066 -7.701 -19.817 1.00 38.84 259 ARG A CA 1
ATOM 2090 C C . ARG A 1 259 ? 23.550 -7.294 -21.181 1.00 38.84 259 ARG A C 1
ATOM 2092 O O . ARG A 1 259 ? 23.477 -8.099 -22.107 1.00 38.84 259 ARG A O 1
ATOM 2099 N N . HIS A 1 260 ? 23.952 -6.057 -21.332 1.00 35.59 260 HIS A N 1
ATOM 2100 C CA . HIS A 1 260 ? 24.982 -5.833 -22.295 1.00 35.59 260 HIS A CA 1
ATOM 2101 C C . HIS A 1 260 ? 26.226 -6.659 -21.836 1.00 35.59 260 HIS A C 1
ATOM 2103 O O . HIS A 1 260 ? 27.328 -6.166 -21.861 1.00 35.59 260 HIS A O 1
ATOM 2109 N N . ARG A 1 261 ? 26.116 -7.980 -21.556 1.00 37.62 261 ARG A N 1
ATOM 2110 C CA . ARG A 1 261 ? 26.573 -8.969 -22.526 1.00 37.62 261 ARG A CA 1
ATOM 2111 C C . ARG A 1 261 ? 26.030 -8.547 -23.891 1.00 37.62 261 ARG A C 1
ATOM 2113 O O . ARG A 1 261 ? 25.144 -9.168 -24.473 1.00 37.62 261 ARG A O 1
ATOM 2120 N N . HIS A 1 262 ? 26.618 -7.476 -24.426 1.00 38.12 262 HIS A N 1
ATOM 2121 C CA . HIS A 1 262 ? 27.110 -7.570 -25.771 1.00 38.12 262 HIS A CA 1
ATOM 2122 C C . HIS A 1 262 ? 27.724 -8.959 -25.804 1.00 38.12 262 HIS A C 1
ATOM 2124 O O . HIS A 1 262 ? 28.671 -9.244 -25.078 1.00 38.12 262 HIS A O 1
ATOM 2130 N N . HIS A 1 263 ? 27.080 -9.881 -26.505 1.00 37.72 263 HIS 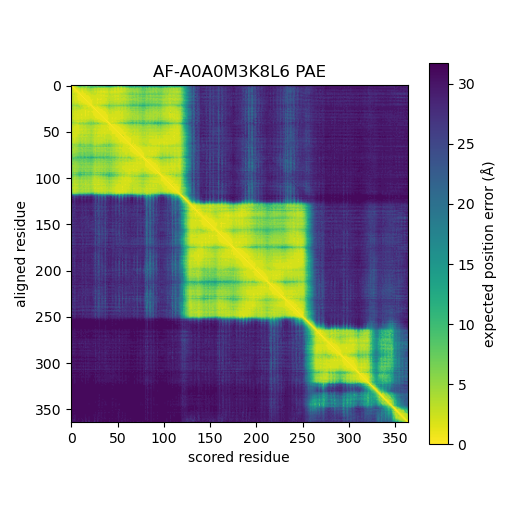A N 1
ATOM 2131 C CA . HIS A 1 263 ? 27.810 -11.039 -26.949 1.00 37.72 263 HIS A CA 1
ATOM 2132 C C . HIS A 1 263 ? 28.774 -10.419 -27.951 1.00 37.72 263 HIS A C 1
ATOM 2134 O O . HIS A 1 263 ? 28.428 -10.281 -29.123 1.00 37.72 263 HIS A O 1
ATOM 2140 N N . PHE A 1 264 ? 29.872 -9.839 -27.459 1.00 46.91 264 PHE A N 1
ATOM 2141 C CA . PHE A 1 264 ? 30.819 -9.218 -28.344 1.00 46.91 264 PHE A CA 1
ATOM 2142 C C . PHE A 1 264 ? 31.410 -10.398 -29.088 1.00 46.91 264 PHE A C 1
ATOM 2144 O O . PHE A 1 264 ? 32.162 -11.206 -28.545 1.00 46.91 264 PHE A O 1
ATOM 2151 N N . THR A 1 265 ? 30.979 -10.565 -30.330 1.00 56.97 265 THR A N 1
ATOM 2152 C CA . THR A 1 265 ? 31.652 -11.478 -31.231 1.00 56.97 265 THR A CA 1
ATOM 2153 C C . THR A 1 265 ? 33.122 -11.062 -31.269 1.00 56.97 265 THR A C 1
ATOM 2155 O O . THR A 1 265 ? 33.451 -9.900 -31.022 1.00 56.97 265 THR A O 1
ATOM 2158 N N . LEU A 1 266 ? 34.029 -12.001 -31.527 1.00 62.81 266 LEU A N 1
ATOM 2159 C CA . LEU A 1 266 ? 35.453 -11.684 -31.654 1.00 62.81 266 LEU A CA 1
ATOM 2160 C C . LEU A 1 266 ? 35.666 -10.494 -32.614 1.00 62.81 266 LEU A C 1
ATOM 2162 O O . LEU A 1 266 ? 36.426 -9.585 -32.310 1.00 62.81 266 LEU A O 1
ATOM 2166 N N . GLU A 1 267 ? 34.886 -10.468 -33.691 1.00 66.75 267 GLU A N 1
ATOM 2167 C CA . GLU A 1 267 ? 34.756 -9.402 -34.680 1.00 66.75 267 GLU A CA 1
ATOM 2168 C C . GLU A 1 267 ? 34.338 -8.065 -34.038 1.00 66.75 267 GLU A C 1
ATOM 2170 O O . GLU A 1 267 ? 34.999 -7.052 -34.226 1.00 66.75 267 GLU A O 1
ATOM 2175 N N . SER A 1 268 ? 33.299 -8.058 -33.197 1.00 62.72 268 SER A N 1
ATOM 2176 C CA . SER A 1 268 ? 32.881 -6.849 -32.479 1.00 62.72 268 SER A CA 1
ATOM 2177 C C . SER A 1 268 ? 33.929 -6.385 -31.461 1.00 62.72 268 SER A C 1
ATOM 2179 O O . SER A 1 268 ? 34.132 -5.182 -31.334 1.00 62.72 268 SER A O 1
ATOM 2181 N N . CYS A 1 269 ? 34.614 -7.304 -30.765 1.00 62.88 269 CYS A N 1
ATOM 2182 C CA . CYS A 1 269 ? 35.713 -6.964 -29.853 1.00 62.88 269 CYS A CA 1
ATOM 2183 C C . CYS A 1 269 ? 36.913 -6.370 -30.611 1.00 62.88 269 CYS A C 1
ATOM 2185 O O . CYS A 1 269 ? 37.610 -5.528 -30.051 1.00 62.88 269 CYS A O 1
ATOM 2187 N N . MET A 1 270 ? 37.145 -6.745 -31.875 1.00 71.38 270 MET A N 1
ATOM 2188 C CA . MET A 1 270 ? 38.213 -6.177 -32.712 1.00 71.38 270 MET A CA 1
ATOM 2189 C C . MET A 1 270 ? 38.015 -4.698 -33.028 1.00 71.38 270 MET A C 1
ATOM 2191 O O . MET A 1 270 ? 38.996 -3.948 -33.081 1.00 71.38 270 MET A O 1
ATOM 2195 N N . ASP A 1 271 ? 36.766 -4.282 -33.203 1.00 65.94 271 ASP A N 1
ATOM 2196 C CA . ASP A 1 271 ? 36.431 -2.914 -33.590 1.00 65.94 271 ASP A CA 1
ATOM 2197 C C . ASP A 1 271 ? 36.250 -1.981 -32.391 1.00 65.94 271 ASP A C 1
ATOM 2199 O O . ASP A 1 271 ? 36.389 -0.768 -32.542 1.00 65.94 271 ASP A O 1
ATOM 2203 N N . THR A 1 272 ? 35.996 -2.517 -31.193 1.00 58.75 272 THR A N 1
ATOM 2204 C CA . THR A 1 272 ? 35.789 -1.723 -29.971 1.00 58.75 272 THR A CA 1
ATOM 2205 C C . THR A 1 272 ? 36.966 -1.815 -28.997 1.00 58.75 272 THR A C 1
ATOM 2207 O O . THR A 1 272 ? 37.618 -0.801 -28.748 1.00 58.75 272 THR A O 1
ATOM 2210 N N . HIS A 1 273 ? 37.277 -3.012 -28.491 1.00 57.50 273 HIS A N 1
ATOM 2211 C CA . HIS A 1 273 ? 38.186 -3.231 -27.351 1.00 57.50 273 HIS A CA 1
ATOM 2212 C C . HIS A 1 273 ? 39.611 -3.645 -27.748 1.00 57.50 273 HIS A C 1
ATOM 2214 O O . HIS A 1 273 ? 40.551 -3.464 -26.978 1.00 57.50 273 HIS A O 1
ATOM 2220 N N . LEU A 1 274 ? 39.793 -4.191 -28.954 1.00 70.50 274 LEU A N 1
ATOM 2221 C CA . LEU A 1 274 ? 41.076 -4.677 -29.475 1.00 70.50 274 LEU A CA 1
ATOM 2222 C C . LEU A 1 274 ? 41.577 -3.828 -30.650 1.00 70.50 274 LEU A C 1
ATOM 2224 O O . LEU A 1 274 ? 42.233 -4.326 -31.564 1.00 70.50 274 LEU A O 1
ATOM 2228 N N . LYS A 1 275 ? 41.286 -2.521 -30.623 1.00 76.44 275 LYS A N 1
ATOM 2229 C CA . LYS A 1 275 ? 41.775 -1.545 -31.616 1.00 76.44 275 LYS A CA 1
ATOM 2230 C C . LYS A 1 275 ? 43.304 -1.460 -31.685 1.00 76.44 275 LYS A C 1
ATOM 2232 O O . LYS A 1 275 ? 43.835 -0.982 -32.677 1.00 76.44 275 LYS A O 1
ATOM 2237 N N . TRP A 1 276 ? 43.986 -1.918 -30.637 1.00 76.75 276 TRP A N 1
ATOM 2238 C CA . TRP A 1 276 ? 45.442 -1.982 -30.546 1.00 76.75 276 TRP A CA 1
ATOM 2239 C C . TRP A 1 276 ? 46.053 -3.156 -31.328 1.00 76.75 276 TRP A C 1
ATOM 2241 O O . TRP A 1 276 ? 47.257 -3.153 -31.562 1.00 76.75 276 TRP A O 1
ATOM 2251 N N . LEU A 1 277 ? 45.251 -4.143 -31.747 1.00 76.81 277 LEU A N 1
ATOM 2252 C CA . LEU A 1 277 ? 45.716 -5.200 -32.644 1.00 76.81 277 LEU A CA 1
ATOM 2253 C C . LEU A 1 277 ? 45.861 -4.666 -34.065 1.00 76.81 277 LEU A C 1
ATOM 2255 O O . LEU A 1 277 ? 44.964 -3.992 -34.585 1.00 76.81 277 LEU A O 1
ATOM 2259 N N . ASN A 1 278 ? 46.946 -5.054 -34.728 1.00 83.69 278 ASN A N 1
ATOM 2260 C CA . ASN A 1 278 ? 47.109 -4.786 -36.149 1.00 83.69 278 ASN A CA 1
ATOM 2261 C C . ASN A 1 278 ? 46.178 -5.694 -36.999 1.00 83.69 278 ASN A C 1
ATOM 2263 O O . ASN A 1 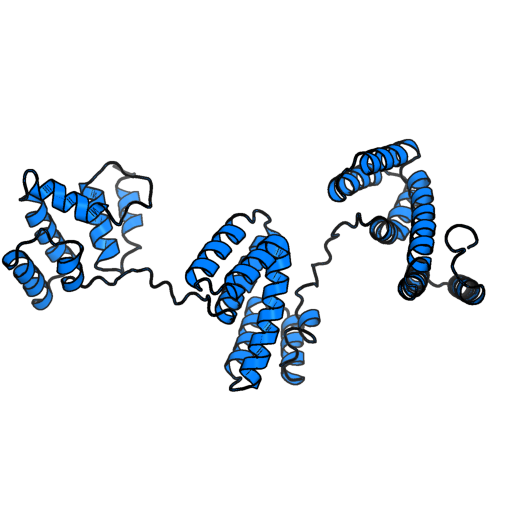278 ? 45.659 -6.703 -36.504 1.00 83.69 278 ASN A O 1
ATOM 2267 N N . PRO A 1 279 ? 45.934 -5.359 -38.280 1.00 83.81 279 PRO A N 1
ATOM 2268 C CA . PRO A 1 279 ? 45.035 -6.136 -39.138 1.00 83.81 279 PRO A CA 1
ATOM 2269 C C . PRO A 1 279 ? 45.430 -7.614 -39.303 1.00 83.81 279 PRO A C 1
ATOM 2271 O O . PRO A 1 279 ? 44.554 -8.475 -39.352 1.00 83.81 279 PRO A O 1
ATOM 2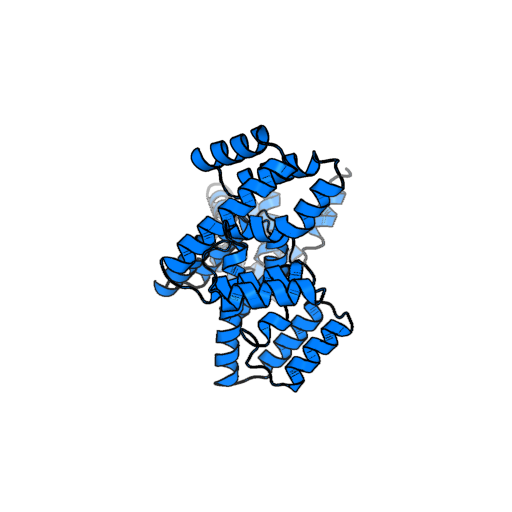274 N N . GLU A 1 280 ? 46.729 -7.927 -39.329 1.00 83.50 280 GLU A N 1
ATOM 2275 C CA . GLU A 1 280 ? 47.232 -9.302 -39.469 1.00 83.50 280 GLU A CA 1
ATOM 2276 C C . GLU A 1 280 ? 46.933 -10.151 -38.224 1.00 83.50 280 GLU A C 1
ATOM 2278 O O . GLU A 1 280 ? 46.473 -11.289 -38.327 1.00 83.50 280 GLU A O 1
ATOM 2283 N N . GLN A 1 281 ? 47.121 -9.581 -37.032 1.00 83.19 281 GLN A N 1
ATOM 2284 C CA . GLN A 1 281 ? 46.780 -10.205 -35.754 1.00 83.19 281 GLN A CA 1
ATOM 2285 C C . GLN A 1 281 ? 45.269 -10.433 -35.635 1.00 83.19 281 GLN A C 1
ATOM 2287 O O . GLN A 1 281 ? 44.839 -11.466 -35.117 1.00 83.19 281 GLN A O 1
ATOM 2292 N N . LYS A 1 282 ? 44.454 -9.497 -36.142 1.00 83.56 282 LYS A N 1
ATOM 2293 C CA . LYS A 1 282 ? 42.995 -9.644 -36.182 1.00 83.56 282 LYS A CA 1
ATOM 2294 C C . LYS A 1 282 ? 42.576 -10.820 -37.065 1.00 83.56 282 LYS A C 1
ATOM 2296 O O . LYS A 1 282 ? 41.866 -11.706 -36.588 1.00 83.56 282 LYS A O 1
ATOM 2301 N N . GLU A 1 283 ? 43.073 -10.886 -38.299 1.00 84.75 283 GLU A N 1
ATOM 2302 C CA . GLU A 1 283 ? 42.751 -11.985 -39.220 1.00 84.75 283 GLU A CA 1
ATOM 2303 C C . GLU A 1 283 ? 43.229 -13.338 -38.671 1.00 84.75 283 GLU A C 1
ATOM 2305 O O . GLU A 1 283 ? 42.500 -14.326 -38.735 1.00 84.75 283 GLU A O 1
ATOM 2310 N N . ALA A 1 284 ? 44.400 -13.387 -38.026 1.00 84.81 284 ALA A N 1
ATOM 2311 C CA . ALA A 1 284 ? 44.911 -14.607 -37.403 1.00 84.81 284 ALA A CA 1
ATOM 2312 C C . ALA A 1 284 ? 43.989 -15.153 -36.295 1.00 84.81 284 ALA A C 1
ATOM 2314 O O . ALA A 1 284 ? 43.846 -16.371 -36.155 1.00 84.81 284 ALA A O 1
ATOM 2315 N N . LEU A 1 285 ? 43.353 -14.281 -35.506 1.00 80.00 285 LEU A N 1
ATOM 2316 C CA . LEU A 1 285 ? 42.382 -14.685 -34.484 1.00 80.00 285 LEU A CA 1
ATOM 2317 C C . LEU A 1 285 ? 41.037 -15.098 -35.110 1.00 80.00 285 LEU A C 1
ATOM 2319 O O . LEU A 1 285 ? 40.417 -16.056 -34.641 1.00 80.00 285 LEU A O 1
ATOM 2323 N N . LEU A 1 286 ? 40.602 -14.435 -36.190 1.00 81.88 286 LEU A N 1
ATOM 2324 C CA . LEU A 1 286 ? 39.408 -14.833 -36.949 1.00 81.88 286 LEU A CA 1
ATOM 2325 C C . LEU A 1 286 ? 39.587 -16.197 -37.617 1.00 81.88 286 LEU A C 1
ATOM 2327 O O . LEU A 1 286 ? 38.670 -17.016 -37.588 1.00 81.88 286 LEU A O 1
ATOM 2331 N N . GLN A 1 287 ? 40.767 -16.469 -38.171 1.00 83.31 287 GLN A N 1
ATOM 2332 C CA . GLN A 1 287 ? 41.074 -17.756 -38.779 1.00 83.31 287 GLN A CA 1
ATOM 2333 C C . GLN A 1 287 ? 41.068 -18.873 -37.734 1.00 83.31 287 GLN A C 1
ATOM 2335 O O . GLN A 1 287 ? 40.412 -19.885 -37.940 1.00 83.31 287 GLN A O 1
ATOM 2340 N N . MET A 1 288 ? 41.657 -18.652 -36.554 1.00 82.56 288 MET A N 1
ATOM 2341 C CA . MET A 1 288 ? 41.579 -19.624 -35.454 1.00 82.56 288 MET A CA 1
ATOM 2342 C C . MET A 1 288 ? 40.138 -19.934 -35.036 1.00 82.56 288 MET A C 1
ATOM 2344 O O . MET A 1 288 ? 39.822 -21.079 -34.721 1.00 82.56 288 MET A O 1
ATOM 2348 N N . LYS A 1 289 ? 39.251 -18.934 -35.066 1.00 75.94 289 LYS A N 1
ATOM 2349 C CA . LYS A 1 289 ? 37.818 -19.132 -34.823 1.00 75.94 289 LYS A CA 1
ATOM 2350 C C . LYS A 1 289 ? 37.156 -19.952 -35.941 1.00 75.94 289 LYS A C 1
ATOM 2352 O O . LYS A 1 289 ? 36.354 -20.830 -35.632 1.00 75.94 289 LYS A O 1
ATOM 2357 N N . LYS A 1 290 ? 37.485 -19.693 -37.215 1.00 79.56 290 LYS A N 1
ATOM 2358 C CA . LYS A 1 290 ? 36.991 -20.466 -38.377 1.00 79.56 290 LYS A CA 1
ATOM 2359 C C . LYS A 1 290 ? 37.474 -21.920 -38.346 1.00 79.56 290 LYS A C 1
ATOM 2361 O O . LYS A 1 290 ? 36.699 -22.816 -38.657 1.00 79.56 290 LYS A O 1
ATOM 2366 N N . ASP A 1 291 ? 38.700 -22.145 -37.884 1.00 82.56 291 ASP A N 1
ATOM 2367 C CA . ASP A 1 291 ? 39.312 -23.470 -37.721 1.00 82.56 291 ASP A CA 1
ATOM 2368 C C . ASP A 1 291 ? 38.748 -24.247 -36.512 1.00 82.56 291 ASP A C 1
ATOM 2370 O O . ASP A 1 291 ? 39.192 -25.354 -36.213 1.00 82.56 291 ASP A O 1
ATOM 2374 N N . GLY A 1 292 ? 37.778 -23.676 -35.788 1.00 74.06 292 GLY A N 1
ATOM 2375 C CA . GLY A 1 292 ? 37.104 -24.324 -34.664 1.00 74.06 292 GLY A CA 1
ATOM 2376 C C . GLY A 1 292 ? 37.922 -24.374 -33.374 1.00 74.06 292 GLY A C 1
ATOM 2377 O O . GLY A 1 292 ? 37.548 -25.108 -32.456 1.00 74.06 292 GLY A O 1
ATOM 2378 N N . LYS A 1 293 ? 39.015 -23.602 -33.271 1.00 76.88 293 LYS A N 1
ATOM 2379 C CA . LYS A 1 293 ? 39.809 -23.538 -32.038 1.00 76.88 293 LYS A CA 1
ATOM 2380 C C . LYS A 1 293 ? 38.968 -23.044 -30.877 1.00 76.88 293 LYS A C 1
ATOM 2382 O O . LYS A 1 293 ? 38.102 -22.173 -31.017 1.00 76.88 293 LYS A O 1
ATOM 2387 N N . ASN A 1 294 ? 39.226 -23.613 -29.708 1.00 68.25 294 ASN A N 1
ATOM 2388 C CA . ASN A 1 294 ? 38.440 -23.282 -28.539 1.00 68.25 294 ASN A CA 1
ATOM 2389 C C . ASN A 1 294 ? 38.840 -21.899 -27.991 1.00 68.25 294 ASN A C 1
ATOM 2391 O O . ASN A 1 294 ? 39.893 -21.334 -28.288 1.00 68.25 294 ASN A O 1
ATOM 2395 N N . LYS A 1 295 ? 37.966 -21.337 -27.159 1.00 60.16 295 LYS A N 1
ATOM 2396 C CA . LYS A 1 295 ? 38.092 -19.968 -26.635 1.00 60.16 295 LYS A CA 1
ATOM 2397 C C . LYS A 1 295 ? 39.404 -19.722 -25.893 1.00 60.16 295 LYS A C 1
ATOM 2399 O O . LYS A 1 295 ? 39.940 -18.621 -25.958 1.00 60.16 295 LYS A O 1
ATOM 2404 N N . LYS A 1 296 ? 39.894 -20.741 -25.184 1.00 68.12 296 LYS A N 1
ATOM 2405 C CA . LYS A 1 296 ? 41.097 -20.656 -24.357 1.00 68.12 296 LYS A CA 1
ATOM 2406 C C . LYS A 1 296 ? 42.335 -20.464 -25.233 1.00 68.12 296 LYS A C 1
ATOM 2408 O O . LYS A 1 296 ? 43.138 -19.586 -24.950 1.00 68.12 296 LYS A O 1
ATOM 2413 N N . GLU A 1 297 ? 42.421 -21.185 -26.349 1.00 70.38 297 GLU A N 1
ATOM 2414 C CA . GLU A 1 297 ? 43.530 -21.066 -27.307 1.00 70.38 297 GLU A CA 1
ATOM 2415 C C . GLU A 1 297 ? 43.568 -19.686 -27.985 1.00 70.38 297 GLU A C 1
ATOM 2417 O O . GLU A 1 297 ? 44.633 -19.110 -28.202 1.00 70.38 297 GLU A O 1
ATOM 2422 N N . ILE A 1 298 ? 42.397 -19.129 -28.310 1.00 73.75 298 ILE A N 1
ATOM 2423 C CA . ILE A 1 298 ? 42.282 -17.780 -28.888 1.00 73.75 298 ILE A CA 1
ATOM 2424 C C . ILE A 1 298 ? 42.677 -16.718 -27.849 1.00 73.75 298 ILE A C 1
ATOM 2426 O O . ILE A 1 298 ? 43.379 -15.762 -28.179 1.00 73.75 298 ILE A O 1
ATOM 2430 N N . GLN A 1 299 ? 42.265 -16.894 -26.591 1.00 60.12 299 GLN A N 1
ATOM 2431 C CA . GLN A 1 299 ? 42.618 -16.000 -25.490 1.00 60.12 299 GLN A CA 1
ATOM 2432 C C . GLN A 1 299 ? 44.120 -16.024 -25.185 1.00 60.12 299 GLN A C 1
ATOM 2434 O O . GLN A 1 299 ? 44.713 -14.968 -24.998 1.00 60.12 299 GLN A O 1
ATOM 2439 N N . GLU A 1 300 ? 44.748 -17.199 -25.164 1.00 72.06 300 GLU A N 1
ATOM 2440 C CA . GLU A 1 300 ? 46.193 -17.336 -24.949 1.00 72.06 300 GLU A CA 1
ATOM 2441 C C . GLU A 1 300 ? 46.989 -16.585 -26.022 1.00 72.06 300 GLU A C 1
ATOM 2443 O O . GLU A 1 300 ? 47.908 -15.832 -25.701 1.00 72.06 300 GLU A O 1
ATOM 2448 N N . LYS A 1 301 ? 46.580 -16.693 -27.291 1.00 78.31 301 LYS A N 1
ATOM 2449 C CA . LYS A 1 301 ? 47.227 -15.957 -28.384 1.00 78.31 301 LYS A CA 1
ATOM 2450 C C . LYS A 1 301 ? 46.999 -14.448 -28.304 1.00 78.31 301 LYS A C 1
ATOM 2452 O O . LYS A 1 301 ? 47.906 -13.673 -28.591 1.00 78.31 301 LYS A O 1
ATOM 2457 N N . LEU A 1 302 ? 45.811 -14.020 -27.887 1.00 74.00 302 LEU A N 1
ATOM 2458 C CA . LEU A 1 302 ? 45.530 -12.607 -27.651 1.00 74.00 302 LEU A CA 1
ATOM 2459 C C . LEU A 1 302 ? 46.390 -12.035 -26.514 1.00 74.00 302 LEU A C 1
ATOM 2461 O O . LEU A 1 302 ? 46.913 -10.929 -26.634 1.00 74.00 302 LEU A O 1
ATOM 2465 N N . MET A 1 303 ? 46.558 -12.794 -25.428 1.00 70.62 303 MET A N 1
ATOM 2466 C CA . MET A 1 303 ? 47.430 -12.409 -24.319 1.00 70.62 303 MET A CA 1
ATOM 2467 C C . MET A 1 303 ? 48.890 -12.326 -24.756 1.00 70.62 303 MET A C 1
ATOM 2469 O O . MET A 1 303 ? 49.578 -11.399 -24.344 1.00 70.62 303 MET A O 1
ATOM 2473 N N . HIS A 1 304 ? 49.339 -13.220 -25.638 1.00 75.69 304 HIS A N 1
ATOM 2474 C CA . HIS A 1 304 ? 50.673 -13.139 -26.230 1.00 75.69 304 HIS A CA 1
ATOM 2475 C C . HIS A 1 304 ? 50.882 -11.818 -26.986 1.00 75.69 304 HIS A C 1
ATOM 2477 O O . HIS A 1 304 ? 51.837 -11.101 -26.704 1.00 75.69 304 HIS A O 1
ATOM 2483 N N . TYR A 1 305 ? 49.942 -11.432 -27.860 1.00 80.56 305 TYR A N 1
ATOM 2484 C CA . TYR A 1 305 ? 50.012 -10.147 -28.572 1.00 80.56 305 TYR A CA 1
ATOM 2485 C C . TYR A 1 305 ? 50.004 -8.937 -27.637 1.00 80.56 305 TYR A C 1
ATOM 2487 O O . TYR A 1 305 ? 50.650 -7.935 -27.922 1.00 80.56 305 TYR A O 1
ATOM 2495 N N . TYR A 1 306 ? 49.287 -9.016 -26.516 1.00 72.75 306 TYR A N 1
ATOM 2496 C CA . TYR A 1 306 ? 49.290 -7.965 -25.501 1.00 72.75 306 TYR A CA 1
ATOM 2497 C C . TYR A 1 306 ? 50.619 -7.900 -24.729 1.00 72.75 306 TYR A C 1
ATOM 2499 O O . TYR A 1 306 ? 51.097 -6.821 -24.371 1.00 72.75 306 TYR A O 1
ATOM 2507 N N . GLU A 1 307 ? 51.220 -9.053 -24.440 1.00 74.25 307 GLU A N 1
ATOM 2508 C CA . GLU A 1 307 ? 52.485 -9.146 -23.715 1.00 74.25 307 GLU A CA 1
ATOM 2509 C C . GLU A 1 307 ? 53.660 -8.612 -24.541 1.00 74.25 307 GLU A C 1
ATOM 2511 O O . GLU A 1 307 ? 54.510 -7.939 -23.957 1.00 74.25 307 GLU A O 1
ATOM 2516 N N . GLU A 1 308 ? 53.623 -8.796 -25.866 1.00 78.88 308 GLU A N 1
ATOM 2517 C CA . GLU A 1 308 ? 54.565 -8.236 -26.851 1.00 78.88 308 GLU A CA 1
ATOM 2518 C C . GLU A 1 308 ? 54.487 -6.706 -27.002 1.00 78.88 308 GLU A C 1
ATOM 2520 O O . GLU A 1 308 ? 55.402 -6.097 -27.554 1.00 78.88 308 GLU A O 1
ATOM 2525 N N . LEU A 1 309 ? 53.420 -6.054 -26.520 1.00 75.38 309 LEU A N 1
ATOM 2526 C CA . LEU A 1 309 ? 53.347 -4.593 -26.525 1.00 75.38 309 LEU A CA 1
ATOM 2527 C C . LEU A 1 309 ? 54.295 -3.990 -25.487 1.00 75.38 309 LEU A C 1
ATOM 2529 O O . LEU A 1 309 ? 54.340 -4.425 -24.331 1.00 75.38 309 LEU A O 1
ATOM 2533 N N . GLU A 1 310 ? 54.942 -2.887 -25.853 1.00 75.69 310 GLU A N 1
ATOM 2534 C CA . GLU A 1 310 ? 55.811 -2.105 -24.974 1.00 75.69 310 GLU A CA 1
ATOM 2535 C C . GLU A 1 310 ? 55.448 -0.611 -25.008 1.00 75.69 310 GLU A C 1
ATOM 2537 O O . GLU A 1 310 ? 54.770 -0.130 -25.920 1.00 75.69 310 GLU A O 1
ATOM 2542 N N . GLY A 1 311 ? 55.869 0.128 -23.977 1.00 73.06 311 GLY A N 1
ATOM 2543 C CA . GLY A 1 311 ? 55.715 1.585 -23.900 1.00 73.06 311 GLY A CA 1
ATOM 2544 C C . GLY A 1 311 ? 54.268 2.084 -24.016 1.00 73.06 311 GLY A C 1
ATOM 2545 O O . GLY A 1 311 ? 53.342 1.525 -23.417 1.00 73.06 311 GLY A O 1
ATOM 2546 N N . ASP A 1 312 ? 54.076 3.153 -24.791 1.00 69.69 312 ASP A N 1
ATOM 2547 C CA . ASP A 1 312 ? 52.785 3.838 -24.940 1.00 69.69 312 ASP A CA 1
ATOM 2548 C C . ASP A 1 312 ? 51.708 2.964 -25.599 1.00 69.69 312 ASP A C 1
ATOM 2550 O O . ASP A 1 312 ? 50.530 3.081 -25.258 1.00 69.69 312 ASP A O 1
ATOM 2554 N N . ALA A 1 313 ? 52.096 2.021 -26.464 1.00 69.56 313 ALA A N 1
ATOM 2555 C CA . ALA A 1 313 ? 51.159 1.092 -27.096 1.00 69.56 313 ALA A CA 1
ATOM 2556 C C . ALA A 1 313 ? 50.514 0.150 -26.066 1.00 69.56 313 ALA A C 1
ATOM 2558 O O . ALA A 1 313 ? 49.299 -0.065 -26.083 1.00 69.56 313 ALA A O 1
ATOM 2559 N N . LYS A 1 314 ? 51.303 -0.358 -25.108 1.00 72.88 314 LYS A N 1
ATOM 2560 C CA . LYS A 1 314 ? 50.789 -1.195 -24.012 1.00 72.88 314 LYS A CA 1
ATOM 2561 C C . LYS A 1 314 ? 49.884 -0.396 -23.079 1.00 72.88 314 LYS A C 1
ATOM 2563 O O . LYS A 1 314 ? 48.847 -0.896 -22.641 1.00 72.88 314 LYS A O 1
ATOM 2568 N N . LYS A 1 315 ? 50.247 0.858 -22.802 1.00 68.44 315 LYS A N 1
ATOM 2569 C CA . LYS A 1 315 ? 49.456 1.762 -21.961 1.00 68.44 315 LYS A CA 1
ATOM 2570 C C . LYS A 1 315 ? 48.091 2.060 -22.589 1.00 68.44 315 LYS A C 1
ATOM 2572 O O . LYS A 1 315 ? 47.074 1.865 -21.931 1.00 68.44 315 LYS A O 1
ATOM 2577 N N . GLN A 1 316 ? 48.058 2.404 -23.875 1.00 67.25 316 GLN A N 1
ATOM 2578 C CA . GLN A 1 316 ? 46.816 2.661 -24.607 1.00 67.25 316 GLN A CA 1
ATOM 2579 C C . GLN A 1 316 ? 45.940 1.403 -24.729 1.00 67.25 316 GLN A C 1
ATOM 2581 O O . GLN A 1 316 ? 44.721 1.476 -24.581 1.00 67.25 316 GLN A O 1
ATOM 2586 N N . ALA A 1 317 ? 46.545 0.229 -24.949 1.00 64.56 317 ALA A N 1
ATOM 2587 C CA . ALA A 1 317 ? 45.826 -1.045 -24.934 1.00 64.56 317 ALA A CA 1
ATOM 2588 C C . ALA A 1 317 ? 45.187 -1.323 -23.563 1.00 64.56 317 ALA A C 1
ATOM 2590 O O . ALA A 1 317 ? 44.032 -1.732 -23.493 1.00 64.56 317 ALA A O 1
ATOM 2591 N N . THR A 1 318 ? 45.910 -1.041 -22.476 1.00 62.66 318 THR A N 1
ATOM 2592 C CA . THR A 1 318 ? 45.417 -1.194 -21.099 1.00 62.66 318 THR A CA 1
ATOM 2593 C C . THR A 1 318 ? 44.260 -0.236 -20.807 1.00 62.66 318 THR A C 1
ATOM 2595 O O . THR A 1 318 ? 43.240 -0.647 -20.264 1.00 62.66 318 THR A O 1
ATOM 2598 N N . GLU A 1 319 ? 44.380 1.032 -21.201 1.00 60.88 319 GLU A N 1
ATOM 2599 C CA . GLU A 1 319 ? 43.337 2.048 -21.013 1.00 60.88 319 GLU A CA 1
ATOM 2600 C C . GLU A 1 319 ? 42.065 1.720 -21.808 1.00 60.88 319 GLU A C 1
ATOM 2602 O O . GLU A 1 319 ? 40.972 1.803 -21.253 1.00 60.88 319 GLU A O 1
ATOM 2607 N N . ASN A 1 320 ? 42.193 1.242 -23.052 1.00 61.00 320 ASN A N 1
ATOM 2608 C CA . ASN A 1 320 ? 41.063 0.779 -23.872 1.00 61.00 320 ASN A CA 1
ATOM 2609 C C . ASN A 1 320 ? 40.343 -0.449 -23.284 1.00 61.00 320 ASN A C 1
ATOM 2611 O O . ASN A 1 320 ? 39.169 -0.670 -23.573 1.00 61.00 320 ASN A O 1
ATOM 2615 N N . LEU A 1 321 ? 41.037 -1.253 -22.472 1.00 58.88 321 LEU A N 1
ATOM 2616 C CA . LEU A 1 321 ? 40.464 -2.406 -21.772 1.00 58.88 321 LEU A CA 1
ATOM 2617 C C . LEU A 1 321 ? 39.835 -2.024 -20.415 1.00 58.88 321 LEU A C 1
ATOM 2619 O O . LEU A 1 321 ? 38.983 -2.761 -19.925 1.00 58.88 321 LEU A O 1
ATOM 2623 N N . ILE A 1 322 ? 40.236 -0.895 -19.810 1.00 50.62 322 ILE A N 1
ATOM 2624 C CA . ILE A 1 322 ? 39.790 -0.437 -18.477 1.00 50.62 322 ILE A CA 1
ATOM 2625 C C . ILE A 1 322 ? 38.671 0.618 -18.547 1.00 50.62 322 ILE A C 1
ATOM 2627 O O . ILE A 1 322 ? 37.814 0.645 -17.662 1.00 50.62 322 ILE A O 1
ATOM 2631 N N . SER A 1 323 ? 38.645 1.480 -19.569 1.00 42.84 323 SER A N 1
ATOM 2632 C CA . SER A 1 323 ? 37.782 2.675 -19.635 1.00 42.84 323 SER A CA 1
ATOM 2633 C C . SER A 1 323 ? 36.269 2.408 -19.660 1.00 42.84 323 SER A C 1
ATOM 2635 O O . SER A 1 323 ? 35.495 3.330 -19.420 1.00 42.84 323 SER A O 1
ATOM 2637 N N . GLU A 1 324 ? 35.829 1.161 -19.839 1.00 43.12 324 GLU A N 1
ATOM 2638 C CA . GLU A 1 324 ? 34.412 0.770 -19.748 1.00 43.12 324 GLU A CA 1
ATOM 2639 C C . GLU A 1 324 ? 34.083 -0.131 -18.534 1.00 43.12 324 GLU A C 1
ATOM 2641 O O . GLU A 1 324 ? 32.931 -0.514 -18.340 1.00 43.12 324 GLU A O 1
ATOM 2646 N N . GLY A 1 325 ? 35.065 -0.438 -17.673 1.00 38.75 325 GLY A N 1
ATOM 2647 C CA . GLY A 1 325 ? 34.895 -1.225 -16.437 1.00 38.75 325 GLY A CA 1
ATOM 2648 C C . GLY A 1 325 ? 34.833 -0.400 -15.143 1.00 38.75 325 GLY A C 1
ATOM 2649 O O . GLY A 1 325 ? 34.661 -0.957 -14.061 1.00 38.75 325 GLY A O 1
ATOM 2650 N N . ALA A 1 326 ? 34.968 0.926 -15.222 1.00 29.53 326 ALA A N 1
ATOM 2651 C CA . ALA A 1 326 ? 35.110 1.815 -14.066 1.00 29.53 326 ALA A CA 1
ATOM 2652 C C . ALA A 1 326 ? 33.786 2.138 -13.338 1.00 29.53 326 ALA A C 1
ATOM 2654 O O . ALA A 1 326 ? 33.533 3.289 -12.997 1.00 29.53 326 ALA A O 1
ATOM 2655 N N . ASN A 1 327 ? 32.956 1.127 -13.073 1.00 36.00 327 ASN A N 1
ATOM 2656 C CA . ASN A 1 327 ? 31.850 1.228 -12.114 1.00 36.00 327 ASN A CA 1
ATOM 2657 C C . ASN A 1 327 ? 31.881 0.136 -11.036 1.00 36.00 327 ASN A C 1
ATOM 2659 O O . ASN A 1 327 ? 30.904 -0.017 -10.309 1.00 36.00 327 ASN A O 1
ATOM 2663 N N . ASP A 1 328 ? 32.994 -0.592 -10.896 1.00 31.14 328 ASP A N 1
ATOM 2664 C CA . ASP A 1 328 ? 33.179 -1.504 -9.770 1.00 31.14 328 ASP A CA 1
ATOM 2665 C C . ASP A 1 328 ? 34.531 -1.271 -9.090 1.00 31.14 328 ASP A C 1
ATOM 2667 O O . ASP A 1 328 ? 35.606 -1.285 -9.697 1.00 31.14 328 ASP A O 1
ATOM 2671 N N . HIS A 1 329 ? 34.458 -0.957 -7.804 1.00 35.56 329 HIS A N 1
ATOM 2672 C CA . HIS A 1 329 ? 35.565 -0.465 -7.004 1.00 35.56 329 HIS A CA 1
ATOM 2673 C C . HIS A 1 329 ? 36.255 -1.642 -6.309 1.00 35.56 329 HIS A C 1
ATOM 2675 O O . HIS A 1 329 ? 35.992 -1.888 -5.142 1.00 35.56 329 HIS A O 1
ATOM 2681 N N . GLN A 1 330 ? 37.135 -2.368 -7.012 1.00 35.28 330 GLN A N 1
ATOM 2682 C CA . GLN A 1 330 ? 38.263 -3.132 -6.441 1.00 35.28 330 GLN A CA 1
ATOM 2683 C C . GLN A 1 330 ? 38.985 -3.948 -7.528 1.00 35.28 330 GLN A C 1
ATOM 2685 O O . GLN A 1 330 ? 38.362 -4.736 -8.222 1.00 35.28 330 GLN A O 1
ATOM 2690 N N . HIS A 1 331 ? 40.310 -3.784 -7.662 1.00 35.53 331 HIS A N 1
ATOM 2691 C CA . HIS A 1 331 ? 41.325 -4.856 -7.579 1.00 35.53 331 HIS A CA 1
ATOM 2692 C C . HIS A 1 331 ? 42.678 -4.450 -8.205 1.00 35.53 331 HIS A C 1
ATOM 2694 O O . HIS A 1 331 ? 42.774 -3.950 -9.320 1.00 35.53 331 HIS A O 1
ATOM 2700 N N . ARG A 1 332 ? 43.751 -4.709 -7.444 1.00 38.47 332 ARG A N 1
ATOM 2701 C CA . ARG A 1 332 ? 45.157 -4.306 -7.653 1.00 38.47 332 ARG A CA 1
ATOM 2702 C C . ARG A 1 332 ? 45.977 -5.207 -8.603 1.00 38.47 332 ARG A C 1
ATOM 2704 O O . ARG A 1 332 ? 47.190 -5.274 -8.441 1.00 38.47 332 ARG A O 1
ATOM 2711 N N . ASN A 1 333 ? 45.397 -5.921 -9.574 1.00 42.34 333 ASN A N 1
ATOM 2712 C CA . ASN A 1 333 ? 46.217 -6.800 -10.431 1.00 42.34 333 ASN A CA 1
ATOM 2713 C C . ASN A 1 333 ? 45.757 -6.864 -11.899 1.00 42.34 333 ASN A C 1
ATOM 2715 O O . ASN A 1 333 ? 44.867 -7.632 -12.257 1.00 42.34 333 ASN A O 1
ATOM 2719 N N . VAL A 1 334 ? 46.414 -6.073 -12.757 1.00 41.84 334 VAL A N 1
ATOM 2720 C CA . VAL A 1 334 ? 46.046 -5.818 -14.167 1.00 41.84 334 VAL A CA 1
ATOM 2721 C C . VAL A 1 334 ? 45.963 -7.100 -15.007 1.00 41.84 334 VAL A C 1
ATOM 2723 O O . VAL A 1 334 ? 45.061 -7.235 -15.829 1.00 41.84 334 VAL A O 1
ATOM 2726 N N . ARG A 1 335 ? 46.839 -8.087 -14.769 1.00 37.19 335 ARG A N 1
ATOM 2727 C CA . ARG A 1 335 ? 46.838 -9.363 -15.515 1.00 37.19 335 ARG A CA 1
ATOM 2728 C C . ARG A 1 335 ? 45.593 -10.208 -15.218 1.00 37.19 335 ARG A C 1
ATOM 2730 O O . ARG A 1 335 ? 45.061 -10.866 -16.108 1.00 37.19 335 ARG A O 1
ATOM 2737 N N . HIS A 1 336 ? 45.108 -10.149 -13.977 1.00 40.75 336 HIS A N 1
ATOM 2738 C CA . HIS A 1 336 ? 43.888 -10.835 -13.559 1.00 40.75 336 HIS A CA 1
ATOM 2739 C C . HIS A 1 336 ? 42.649 -10.113 -14.097 1.00 40.75 336 HIS A C 1
ATOM 2741 O O . HIS A 1 336 ? 41.742 -10.774 -14.588 1.00 40.75 336 HIS A O 1
ATOM 2747 N N . THR A 1 337 ? 42.658 -8.776 -14.086 1.00 44.41 337 THR A N 1
ATOM 2748 C CA . THR A 1 337 ? 41.593 -7.922 -14.630 1.00 44.41 337 THR A CA 1
ATOM 2749 C C . THR A 1 337 ? 41.410 -8.130 -16.136 1.00 44.41 337 THR A C 1
ATOM 2751 O O . THR A 1 337 ? 40.303 -8.382 -16.583 1.00 44.41 337 THR A O 1
ATOM 2754 N N . VAL A 1 338 ? 42.471 -8.132 -16.947 1.00 43.22 338 VAL A N 1
ATOM 2755 C CA . VAL A 1 338 ? 42.322 -8.314 -18.407 1.00 43.22 338 VAL A CA 1
ATOM 2756 C C . VAL A 1 338 ? 41.780 -9.710 -18.757 1.00 43.22 338 VAL A C 1
ATOM 2758 O O . VAL A 1 338 ? 40.896 -9.838 -19.604 1.00 43.22 338 VAL A O 1
ATOM 2761 N N . SER A 1 339 ? 42.236 -10.755 -18.057 1.00 44.47 339 SER A N 1
ATOM 2762 C CA . SER A 1 339 ? 41.791 -12.136 -18.290 1.00 44.47 339 SER A CA 1
ATOM 2763 C C . SER A 1 339 ? 40.326 -12.371 -17.887 1.00 44.47 339 SER A C 1
ATOM 2765 O O . SER A 1 339 ? 39.563 -12.984 -18.638 1.00 44.47 339 SER A O 1
ATOM 2767 N N . THR A 1 340 ? 39.893 -11.847 -16.733 1.00 45.28 340 THR A N 1
ATOM 2768 C CA . THR A 1 340 ? 38.507 -11.993 -16.256 1.00 45.28 340 THR A CA 1
ATOM 2769 C C . THR A 1 340 ? 37.525 -11.114 -17.027 1.00 45.28 340 THR A C 1
ATOM 2771 O O . THR A 1 340 ? 36.413 -11.561 -17.319 1.00 45.28 340 THR A O 1
ATOM 2774 N N . TYR A 1 341 ? 37.926 -9.903 -17.426 1.00 47.69 341 TYR A N 1
ATOM 2775 C CA . TYR A 1 341 ? 37.078 -9.008 -18.214 1.00 47.69 341 TYR A CA 1
ATOM 2776 C C . TYR A 1 341 ? 36.883 -9.516 -19.646 1.00 47.69 341 TYR A C 1
ATOM 2778 O O . TYR A 1 341 ? 35.757 -9.490 -20.140 1.00 47.69 341 TYR A O 1
ATOM 2786 N N . PHE A 1 342 ? 37.912 -10.074 -20.292 1.00 45.00 342 PHE A N 1
ATOM 2787 C CA . PHE A 1 342 ? 37.775 -10.606 -21.653 1.00 45.00 342 PHE A CA 1
ATOM 2788 C C . PHE A 1 342 ? 36.843 -11.834 -21.719 1.00 45.00 342 PHE A C 1
ATOM 2790 O O . PHE A 1 342 ? 36.009 -11.943 -22.622 1.00 45.00 342 PHE A O 1
ATOM 2797 N N . LEU A 1 343 ? 36.914 -12.717 -20.714 1.00 44.41 343 LEU A N 1
ATOM 2798 C CA . LEU A 1 343 ? 36.004 -13.862 -20.557 1.00 44.41 343 LEU A CA 1
ATOM 2799 C C . LEU A 1 343 ? 34.561 -13.435 -20.237 1.00 44.41 343 LEU A C 1
ATOM 2801 O O . LEU A 1 343 ? 33.614 -14.074 -20.693 1.00 44.41 343 LEU A O 1
ATOM 2805 N N . SER A 1 344 ? 34.384 -12.353 -19.475 1.00 44.81 344 SER A N 1
ATOM 2806 C CA . SER A 1 344 ? 33.068 -11.810 -19.112 1.00 44.81 344 SER A CA 1
ATOM 2807 C C . SER A 1 344 ? 32.381 -11.085 -20.276 1.00 44.81 344 SER A C 1
ATOM 2809 O O . SER A 1 344 ? 31.174 -11.254 -20.483 1.00 44.81 344 SER A O 1
ATOM 2811 N N . LEU A 1 345 ? 33.150 -10.311 -21.050 1.00 42.25 345 LEU A N 1
ATOM 2812 C CA . LEU A 1 345 ? 32.639 -9.426 -22.095 1.00 42.25 345 LEU A CA 1
ATOM 2813 C C . LEU A 1 345 ? 32.455 -10.153 -23.433 1.00 42.25 345 LEU A C 1
ATOM 2815 O O . LEU A 1 345 ? 31.368 -10.093 -23.999 1.00 42.25 345 LEU A O 1
ATOM 2819 N N . CYS A 1 346 ? 33.453 -10.886 -23.939 1.00 43.22 346 CYS A N 1
ATOM 2820 C CA . CYS A 1 346 ? 33.362 -11.413 -25.307 1.00 43.22 346 CYS A CA 1
ATOM 2821 C C . CYS A 1 346 ? 32.682 -12.806 -25.397 1.00 43.22 346 CYS A C 1
ATOM 2823 O O . CYS A 1 346 ? 32.106 -13.129 -26.433 1.00 43.22 346 CYS A O 1
ATOM 2825 N N . TRP A 1 347 ? 32.693 -13.671 -24.365 1.00 44.59 347 TRP A N 1
ATOM 2826 C CA . TRP A 1 347 ? 32.150 -15.042 -24.509 1.00 44.59 347 TRP A CA 1
ATOM 2827 C C . TRP A 1 347 ? 31.487 -15.598 -23.250 1.00 44.59 347 TRP A C 1
ATOM 2829 O O . TRP A 1 347 ? 32.115 -16.132 -22.341 1.00 44.59 347 TRP A O 1
ATOM 2839 N N . SER A 1 348 ? 30.164 -15.579 -23.244 1.00 34.97 348 SER A N 1
ATOM 2840 C CA . SER A 1 348 ? 29.448 -15.514 -21.988 1.00 34.97 348 SER A CA 1
ATOM 2841 C C . SER A 1 348 ? 28.648 -16.791 -21.679 1.00 34.97 348 SER A C 1
ATOM 2843 O O . SER A 1 348 ? 27.463 -16.823 -21.963 1.00 34.97 348 SER A O 1
ATOM 2845 N N . ASP A 1 349 ? 29.256 -17.817 -21.061 1.00 35.38 349 ASP A N 1
ATOM 2846 C CA . ASP A 1 349 ? 28.507 -18.987 -20.520 1.00 35.38 349 ASP A CA 1
ATOM 2847 C C . ASP A 1 349 ? 29.109 -19.715 -19.295 1.00 35.38 349 ASP A C 1
ATOM 2849 O O . ASP A 1 349 ? 28.481 -20.625 -18.768 1.00 35.38 349 ASP A O 1
ATOM 2853 N N . LEU A 1 350 ? 30.257 -19.315 -18.739 1.00 38.34 350 LEU A N 1
ATOM 2854 C CA . LEU A 1 350 ? 30.836 -20.009 -17.573 1.00 38.34 350 LEU A CA 1
ATOM 2855 C C . LEU A 1 350 ? 31.000 -19.073 -16.375 1.00 38.34 350 LEU A C 1
ATOM 2857 O O . LEU A 1 350 ? 32.088 -18.598 -16.084 1.00 38.34 350 LEU A O 1
ATOM 2861 N N . PHE A 1 351 ? 29.900 -18.828 -15.659 1.00 35.19 351 PHE A N 1
ATOM 2862 C CA . PHE A 1 351 ? 29.932 -18.118 -14.371 1.00 35.19 351 PHE A CA 1
ATOM 2863 C C . PHE A 1 351 ? 30.159 -19.065 -13.173 1.00 35.19 351 PHE A C 1
ATOM 2865 O O . PHE A 1 351 ? 30.362 -18.607 -12.057 1.00 35.19 351 PHE A O 1
ATOM 2872 N N . ILE A 1 352 ? 30.166 -20.390 -13.389 1.00 33.50 352 ILE A N 1
ATOM 2873 C CA . ILE A 1 352 ? 30.270 -21.384 -12.302 1.00 33.50 352 ILE A CA 1
ATOM 2874 C C . ILE A 1 352 ? 31.720 -21.842 -12.040 1.00 33.50 352 ILE A C 1
ATOM 2876 O O . ILE A 1 352 ? 32.056 -22.195 -10.914 1.00 33.50 352 ILE A O 1
ATOM 2880 N N . LEU A 1 353 ? 32.636 -21.739 -13.011 1.00 34.22 353 LEU A N 1
ATOM 2881 C CA . LEU A 1 353 ? 34.055 -22.089 -12.796 1.00 34.22 353 LEU A CA 1
ATOM 2882 C C . LEU A 1 353 ? 34.854 -21.003 -12.052 1.00 34.22 353 LEU A C 1
ATOM 2884 O O . LEU A 1 353 ? 35.880 -21.305 -11.445 1.00 34.22 353 LEU A O 1
ATOM 2888 N N . GLY A 1 354 ? 34.359 -19.761 -12.040 1.00 34.62 354 GLY A N 1
ATOM 2889 C CA . GLY A 1 354 ? 34.996 -18.634 -11.353 1.00 34.62 354 GLY A CA 1
ATOM 2890 C C 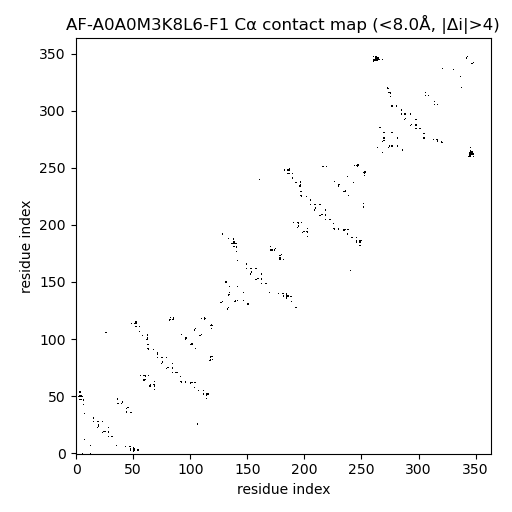. GLY A 1 354 ? 34.888 -18.675 -9.828 1.00 34.62 354 GLY A C 1
ATOM 2891 O O . GLY A 1 354 ? 35.641 -17.980 -9.169 1.00 34.62 354 GLY A O 1
ATOM 2892 N N . ILE A 1 355 ? 33.999 -19.494 -9.256 1.00 35.34 355 ILE A N 1
ATOM 2893 C CA . ILE A 1 355 ? 33.907 -19.690 -7.797 1.00 35.34 355 ILE A CA 1
ATOM 2894 C C . ILE A 1 355 ? 34.829 -20.838 -7.346 1.00 35.34 355 ILE A C 1
ATOM 2896 O O . ILE A 1 355 ? 35.384 -20.799 -6.250 1.00 35.34 355 ILE A O 1
ATOM 2900 N N . ILE A 1 356 ? 35.061 -21.831 -8.213 1.00 31.48 356 ILE A N 1
ATOM 2901 C CA . ILE A 1 356 ? 35.865 -23.019 -7.889 1.00 31.48 356 ILE A CA 1
ATOM 2902 C C . ILE A 1 356 ? 37.369 -22.690 -7.857 1.00 31.48 356 ILE A C 1
ATOM 2904 O O . ILE A 1 356 ? 38.075 -23.180 -6.981 1.00 31.48 356 ILE A O 1
ATOM 2908 N N . LEU A 1 357 ? 37.870 -21.803 -8.727 1.00 32.56 357 LEU A N 1
ATOM 2909 C CA . LEU A 1 357 ? 39.283 -21.385 -8.686 1.00 32.56 357 LEU A CA 1
ATOM 2910 C C . LEU A 1 357 ? 39.622 -20.469 -7.499 1.00 32.56 357 LEU A C 1
ATOM 2912 O O . LEU A 1 357 ? 40.743 -20.515 -6.995 1.00 32.56 357 LEU A O 1
ATOM 2916 N N . THR A 1 358 ? 38.662 -19.686 -7.007 1.00 36.09 358 THR A N 1
ATOM 2917 C CA . THR A 1 358 ? 38.853 -18.820 -5.831 1.00 36.09 358 THR A CA 1
ATOM 2918 C C . THR A 1 358 ? 38.941 -19.630 -4.538 1.00 36.09 358 THR A C 1
ATOM 2920 O O . THR A 1 358 ? 39.633 -19.222 -3.613 1.00 36.09 358 THR A O 1
ATOM 2923 N N . LEU A 1 359 ? 38.299 -20.804 -4.486 1.00 31.30 359 LEU A N 1
ATOM 2924 C CA . LEU A 1 359 ? 38.395 -21.729 -3.352 1.00 31.30 359 LEU A CA 1
ATOM 2925 C C . LEU A 1 359 ? 39.682 -22.570 -3.368 1.00 31.30 359 LEU A C 1
ATOM 2927 O O . LEU A 1 359 ? 40.172 -22.932 -2.304 1.00 31.30 359 LEU A O 1
ATOM 2931 N N . ILE A 1 360 ? 40.268 -22.842 -4.540 1.00 33.66 360 ILE A N 1
ATOM 2932 C CA . ILE A 1 360 ? 41.513 -23.627 -4.644 1.00 33.66 360 ILE A CA 1
ATOM 2933 C C . ILE A 1 360 ? 42.751 -22.782 -4.289 1.00 33.66 360 ILE A C 1
ATOM 2935 O O . ILE A 1 360 ? 43.654 -23.288 -3.631 1.00 33.66 360 ILE A O 1
ATOM 2939 N N . ASN A 1 361 ? 42.762 -21.483 -4.605 1.00 31.48 361 ASN A N 1
ATOM 2940 C CA . ASN A 1 361 ? 43.847 -20.570 -4.199 1.00 31.48 361 ASN A CA 1
ATOM 2941 C C . ASN A 1 361 ? 43.754 -20.084 -2.741 1.00 31.48 361 ASN A C 1
ATOM 2943 O O . ASN A 1 361 ? 44.639 -19.375 -2.281 1.00 31.48 361 ASN A O 1
ATOM 2947 N N . ALA A 1 362 ? 42.692 -20.434 -2.010 1.00 33.66 362 ALA A N 1
ATOM 2948 C CA . ALA A 1 362 ? 42.589 -20.167 -0.575 1.00 33.66 362 ALA A CA 1
ATOM 2949 C C . ALA A 1 362 ? 43.150 -21.318 0.288 1.00 33.66 362 ALA A C 1
ATOM 2951 O O . ALA A 1 362 ? 43.159 -21.209 1.512 1.00 33.66 362 ALA A O 1
ATOM 2952 N N . ILE A 1 363 ? 43.590 -22.423 -0.335 1.00 38.00 363 ILE A N 1
ATOM 2953 C CA . ILE A 1 363 ? 44.086 -23.632 0.347 1.00 38.00 363 ILE A CA 1
ATOM 2954 C C . ILE A 1 363 ? 45.590 -23.890 0.073 1.00 38.00 363 ILE A C 1
ATOM 2956 O O . ILE A 1 363 ? 46.153 -24.817 0.648 1.00 38.00 363 ILE A O 1
ATOM 2960 N N . PHE A 1 364 ? 46.281 -23.041 -0.702 1.00 36.53 364 PHE A N 1
ATOM 2961 C CA . PHE A 1 364 ? 47.746 -23.075 -0.852 1.00 36.53 364 PHE A CA 1
ATOM 2962 C C . PHE A 1 364 ? 48.386 -21.694 -0.749 1.00 36.53 364 PHE A C 1
ATOM 2964 O O . PHE A 1 364 ? 47.904 -20.774 -1.447 1.00 36.53 364 PHE A O 1
#

Sequence (364 aa):
MDTHLKWLSPEQKEELLEMKKNGKSKKEIQAKVEHYLNHLEGDAKKEATQSLIGGCREILKYVIGEENTAELRSMKDSGATNEELKSKLHTFVDAVHDEHKKGYVDDFGPACMKLYGITSSRRRRDHRFTLESSLDTHLKWLNADQKEHLLQMKKDGKDKKEIQGKLMHYYEELDGDAKKQATENLIGGCREILKYVIGEEKTAELKSMKESGVSKDELKAKLHVFLGEVHDEEKKKYIDDFGPVCMKLYGINHSRMRRHRHHFTLESCMDTHLKWLNPEQKEALLQMKKDGKNKKEIQEKLMHYYEELEGDAKKQATENLISEGANDHQHRNVRHTVSTYFLSLCWSDLFILGIILTLINAIF

Secondary structure (DSSP, 8-state):
--STTTTS-HHHHHHHHHHHHTT--HHHHHHHHHHHHHH--HHHHHHHHHHHHHHHHHHHHHHHHHHHHHHHHHHHHTT--HHHHHHHHHHHHHT---HHHHHHHHHHHHHHHHHTT---------GGG-HHHHHTTTTTTS-HHHHHHHHHHHHTT--HHHHHHHHHHHHHT--HHHHHHHHHHHHHHHHHHHHHHHHHHHHHHHHHHHHTT--HHHHHHHHHHHHHT---HHHHHHHHHHHHHHHHHTT-S------S-----HHHHHHHT-TTS-HHHHHHHHHHHHTT--HHHHHHHHHHHHHT--HHHHHHHHHHHHTTTTTS---S-HHHHHHHHHHHHT----SSHHHHHHHHTT--

Foldseek 3Di:
DCQLLVLDDPVLVVVLVVCVVVVHDLVVSVVSLVVVLVPDDDVSNVVSLVSNLVVLLVLCCVQQNPVLSVVLVVCVVVPHDLQVSLVSSVVSNVPGPDP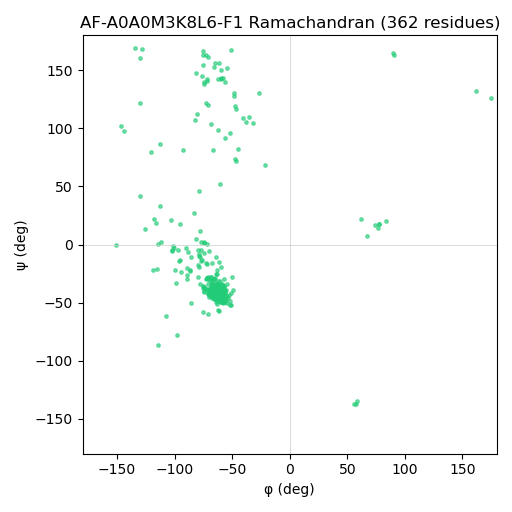VNVVSCVSCVQVNCVSVVSDPVPPPVPCLDPLVVLCVFLVVLDDPVLSVVLVVCVVVVHDPVVSVVSSVVVLVPDDDPSNVSNLVSNLVSVLSLCCVQQNPVLSVVLVVCVVVVHDLVVSLVSVVVSNVPRPDPVNVVSCVSCVQVNCVSVVSHPPPPPPVLPLCALVNCCVQQVVLDDPVLSVVLVVCVVVVPDPVVSVVSVVVVLVPDDDPSNVVSLCSLCVVVPPDDDDDDSVVSSSVSCCVRNPDDDPPVVVVVVVVVVVD

Radius of gyration: 32.85 Å; Cα contacts (8 Å, |Δi|>4): 231; chains: 1; bounding box: 90×46×75 Å

Solvent-accessible surface area (backbone atoms only — not comparable to full-atom values): 20746 Å² total; per-residue (Å²): 105,78,71,47,47,53,81,51,52,73,67,58,50,48,50,52,50,49,41,50,73,73,66,49,51,71,65,58,51,48,53,51,53,49,53,56,51,66,76,40,58,75,66,64,27,51,54,42,48,51,31,42,45,52,47,41,49,55,50,41,33,70,53,57,29,62,67,58,45,49,49,54,48,51,41,50,75,72,64,51,50,51,64,57,52,35,54,52,49,49,56,49,55,72,70,50,80,53,66,70,48,46,49,49,45,71,74,41,40,68,61,40,29,53,70,70,69,33,50,68,83,58,80,56,74,68,55,90,78,32,71,75,65,29,46,78,57,37,40,51,78,54,53,72,68,59,50,50,50,53,52,47,42,51,73,73,64,50,53,71,65,60,53,50,50,54,52,49,50,59,54,66,73,41,58,73,68,63,28,50,54,39,48,53,28,42,48,51,47,42,50,54,50,42,32,68,58,59,30,61,67,59,44,48,49,56,49,50,41,54,74,72,65,53,52,63,66,58,55,45,54,53,49,50,52,53,57,68,71,52,81,53,67,70,47,46,49,50,46,70,75,41,40,69,59,42,26,49,68,72,70,51,32,76,67,62,74,71,48,80,58,47,73,25,44,73,70,55,36,42,74,67,54,38,64,78,54,53,74,68,60,49,49,54,51,53,48,41,52,73,72,65,54,54,71,66,64,54,48,54,54,52,50,50,60,55,65,73,42,60,72,70,62,33,51,52,42,50,46,54,64,42,74,84,56,81,87,63,97,80,84,98,47,69,74,59,50,55,56,54,49,49,48,57,44,43,54,82,83,72,80,70,61,67,58,56,57,60,56,55,61,72,75,107

Organism: Anisakis simplex (NCBI:txid6269)

InterPro domains:
  IPR032487 Polyprotein allergen, nematode [PF16469] (3-116)
  IPR032487 Polyprotein allergen, nematode [PF16469] (130-250)
  IPR032487 Polyprotein allergen, nematode [PF16469] (267-321)
  IPR038289 DVA-1 superfamily [G3DSA:1.10.533.30] (1-121)
  IPR038289 DVA-1 superfamily [G3DSA:1.10.533.30] (122-255)
  IPR038289 DVA-1 superfamily [G3DSA:1.10.533.30] (257-339)